Protein AF-A0A9W6U3M2-F1 (afdb_monomer)

Nearest PDB structures (foldseek):
  1hlv-assembly1_A  TM=3.948E-01  e=3.639E-02  Homo sapiens
  7svw-assembly1_B  TM=3.513E-01  e=1.841E+00  [Scytonema hofmanni] UTEX 2349
  8ea4-assembly1_W  TM=3.346E-01  e=2.725E+00  Scytonema hofmannii
  8ea4-assembly1_X  TM=3.576E-01  e=7.067E+00  Scytonema hofmannii

pLDDT: mean 72.0, std 22.92, range [27.77, 95.38]

Radius of gyration: 33.25 Å; Cα contacts (8 Å, |Δi|>4): 106; chains: 1; bounding box: 76×51×90 Å

Foldseek 3Di:
DPDPDQDFLLNLLVLQVCCVPPVVVPNVVSCVVVVVVVDDDDSVVNVVCNVCVVQSNPADRRGSDGVVRDDDPDDPVLLVVLVVVVVVCVVVVHADDLVNSLVSSQVSQVVPDDPPDDDPRDRSDSVVSVVSCVVSVHDRDDPPPPPPDDPVRVVVVVVVVVVVCVVCVVVDDPVPDDDDDPDDDDPPPPPPDPPPPPDDDDDDDDPDDDDDPPPPPDPDDDDDDDDDDDDDDDDDDDDDD

Organism: NCBI:txid2077276

InterPro domains:
  IPR006600 HTH CenpB-type DNA-binding domain [PF03221] (78-141)
  IPR009057 Homedomain-like superfamily [SSF46689] (72-137)

Solvent-accessible surface area (backbone atoms only — not comparable to full-atom values): 16069 Å² total; per-residue (Å²): 130,85,80,83,76,83,65,39,30,42,64,51,35,54,53,51,51,43,22,62,78,75,30,77,71,35,68,70,55,42,47,54,54,42,40,75,73,71,42,92,70,53,69,70,56,53,56,50,47,62,75,45,35,70,56,44,64,73,29,64,45,91,34,65,59,44,85,85,70,59,85,79,74,76,60,65,67,57,54,49,56,47,47,51,53,54,50,55,40,49,73,70,71,46,91,78,47,72,67,54,51,27,50,50,50,37,52,51,47,61,75,65,58,62,100,80,68,74,93,76,72,76,78,51,45,75,67,55,45,51,54,48,28,63,74,69,72,54,73,82,75,73,79,70,75,71,64,95,56,53,74,69,56,47,51,51,51,50,53,54,50,53,54,50,46,68,70,45,54,86,77,55,60,69,95,79,58,80,89,84,76,91,76,83,83,75,87,81,72,86,65,96,69,83,72,88,60,96,81,64,90,78,80,79,88,72,85,92,70,84,77,73,97,75,78,86,73,79,85,76,83,79,80,87,78,88,80,82,91,79,85,89,82,91,79,89,78,87,88,82,135

Structure (mmCIF, N/CA/C/O backbone):
data_AF-A0A9W6U3M2-F1
#
_entry.id   AF-A0A9W6U3M2-F1
#
loop_
_atom_site.group_PDB
_atom_site.id
_atom_site.type_symbol
_atom_site.label_atom_id
_atom_site.label_alt_id
_atom_site.label_comp_id
_atom_site.label_asym_id
_atom_site.label_entity_id
_atom_site.label_seq_id
_atom_site.pdbx_PDB_ins_code
_atom_site.Cartn_x
_atom_site.Cartn_y
_atom_site.Cartn_z
_atom_site.occupancy
_atom_site.B_iso_or_equiv
_atom_site.auth_seq_id
_atom_site.auth_comp_id
_atom_site.auth_asym_id
_atom_site.auth_atom_id
_atom_site.pdbx_PDB_model_num
ATOM 1 N N . MET A 1 1 ? 2.615 16.082 -24.704 1.00 41.22 1 MET A N 1
ATOM 2 C CA . MET A 1 1 ? 3.781 15.172 -24.624 1.00 41.22 1 MET A CA 1
ATOM 3 C C . MET A 1 1 ? 3.356 13.808 -25.148 1.00 41.22 1 MET A C 1
ATOM 5 O O . MET A 1 1 ? 2.425 13.254 -24.574 1.00 41.22 1 MET A O 1
ATOM 9 N N . PRO A 1 2 ? 3.942 13.282 -26.238 1.00 47.88 2 PRO A N 1
ATOM 10 C CA . PRO A 1 2 ? 3.579 11.957 -26.728 1.00 47.88 2 PRO A CA 1
ATOM 11 C C . PRO A 1 2 ? 3.882 10.901 -25.657 1.00 47.88 2 PRO A C 1
ATOM 13 O O . PRO A 1 2 ? 4.960 10.886 -25.059 1.00 47.88 2 PRO A O 1
ATOM 16 N N . SER A 1 3 ? 2.895 10.045 -25.399 1.00 46.66 3 SER A N 1
ATOM 17 C CA . SER A 1 3 ? 2.985 8.913 -24.478 1.00 46.66 3 SER A CA 1
ATOM 18 C C . SER A 1 3 ? 4.171 8.020 -24.860 1.00 46.66 3 SER A C 1
ATOM 20 O O . SER A 1 3 ? 4.227 7.485 -25.968 1.00 46.66 3 SER A O 1
ATOM 22 N N . ARG A 1 4 ? 5.146 7.864 -23.955 1.00 61.12 4 ARG A N 1
ATOM 23 C CA . ARG A 1 4 ? 6.224 6.880 -24.118 1.00 61.12 4 ARG A CA 1
ATOM 24 C C . ARG A 1 4 ? 5.634 5.496 -23.872 1.00 61.12 4 ARG A C 1
ATOM 26 O O . ARG A 1 4 ? 5.555 5.054 -22.728 1.00 61.12 4 ARG A O 1
ATOM 33 N N . VAL A 1 5 ? 5.218 4.822 -24.939 1.00 70.62 5 VAL A N 1
ATOM 34 C CA . VAL A 1 5 ? 4.739 3.440 -24.850 1.00 70.62 5 VAL A CA 1
ATOM 35 C C . VAL A 1 5 ? 5.924 2.536 -24.483 1.00 70.62 5 VAL A C 1
ATOM 37 O O . VAL A 1 5 ? 6.943 2.556 -25.180 1.00 70.62 5 VAL A O 1
ATOM 40 N N . PRO A 1 6 ? 5.849 1.769 -23.381 1.00 73.44 6 PRO A N 1
ATOM 41 C CA . PRO A 1 6 ? 6.918 0.858 -23.001 1.00 73.44 6 PRO A CA 1
ATOM 42 C C . PRO A 1 6 ? 7.036 -0.284 -24.018 1.00 73.44 6 PRO A C 1
ATOM 44 O O . PRO A 1 6 ? 6.048 -0.909 -24.387 1.00 73.44 6 PRO A O 1
ATOM 47 N N . ILE A 1 7 ? 8.264 -0.571 -24.451 1.00 84.00 7 ILE A N 1
ATOM 48 C CA . ILE A 1 7 ? 8.567 -1.665 -25.382 1.00 84.00 7 ILE A CA 1
ATOM 49 C C . ILE A 1 7 ? 8.671 -2.975 -24.586 1.00 84.00 7 ILE A C 1
ATOM 51 O O . ILE A 1 7 ? 9.366 -3.023 -23.563 1.00 84.00 7 ILE A O 1
ATOM 55 N N . SER A 1 8 ? 7.978 -4.024 -25.039 1.00 86.62 8 SER A N 1
ATOM 56 C CA . SER A 1 8 ? 8.003 -5.355 -24.416 1.00 86.62 8 SER A CA 1
ATOM 57 C C . SER A 1 8 ? 9.368 -6.026 -24.528 1.00 86.62 8 SER A C 1
ATOM 59 O O . SER A 1 8 ? 10.163 -5.687 -25.405 1.00 86.62 8 SER A O 1
ATOM 61 N N . ASN A 1 9 ? 9.664 -6.969 -23.629 1.00 87.56 9 ASN A N 1
ATOM 62 C CA . ASN A 1 9 ? 10.911 -7.729 -23.696 1.00 87.56 9 ASN A CA 1
ATOM 63 C C . ASN A 1 9 ? 10.996 -8.536 -24.991 1.00 87.56 9 ASN A C 1
ATOM 65 O O . ASN A 1 9 ? 12.051 -8.506 -25.606 1.00 87.56 9 ASN A O 1
ATOM 69 N N . TRP A 1 10 ? 9.888 -9.114 -25.466 1.00 89.75 10 TRP A N 1
ATOM 70 C CA . TRP A 1 10 ? 9.816 -9.778 -26.772 1.00 89.75 10 TRP A CA 1
ATOM 71 C C . TRP A 1 10 ? 10.368 -8.905 -27.912 1.00 89.75 10 TRP A C 1
ATOM 73 O O . TRP A 1 10 ? 11.276 -9.310 -28.629 1.00 89.75 10 TRP A O 1
ATOM 83 N N . ARG A 1 11 ? 9.916 -7.645 -28.012 1.00 89.19 11 ARG A N 1
ATOM 84 C CA . ARG A 1 11 ? 10.406 -6.710 -29.042 1.00 89.19 11 ARG A CA 1
ATOM 85 C C . ARG A 1 11 ? 11.890 -6.383 -28.886 1.00 89.19 11 ARG A C 1
ATOM 87 O O . ARG A 1 11 ? 12.578 -6.150 -29.871 1.00 89.19 11 ARG A O 1
ATOM 94 N N . LYS A 1 12 ? 12.390 -6.319 -27.650 1.00 90.88 12 LYS A N 1
ATOM 95 C CA . LYS A 1 12 ? 13.822 -6.092 -27.396 1.00 90.88 12 LYS A CA 1
ATOM 96 C C . LYS A 1 12 ? 14.640 -7.316 -27.800 1.00 90.88 12 LYS A C 1
ATOM 98 O O . LYS A 1 12 ? 15.693 -7.142 -28.394 1.00 90.88 12 LYS A O 1
ATOM 103 N N . GLN A 1 13 ? 14.154 -8.520 -27.496 1.00 91.38 13 GLN A N 1
ATOM 104 C CA . GLN A 1 13 ? 14.795 -9.783 -27.861 1.00 91.38 13 GLN A CA 1
ATOM 105 C C . GLN A 1 13 ? 14.901 -9.921 -29.380 1.00 91.38 13 GLN A C 1
ATOM 107 O O . GLN A 1 13 ? 15.987 -10.200 -29.866 1.00 91.38 13 GLN A O 1
ATOM 112 N N . GLU A 1 14 ? 13.839 -9.608 -30.127 1.00 92.38 14 GLU A N 1
ATOM 113 C CA . GLU A 1 14 ? 13.857 -9.624 -31.598 1.00 92.38 14 GLU A CA 1
ATOM 114 C C . GLU A 1 14 ? 14.949 -8.705 -32.177 1.00 92.38 14 GLU A C 1
ATOM 116 O O . GLU A 1 14 ? 15.706 -9.100 -33.062 1.00 92.38 14 GLU A O 1
ATOM 121 N N . VAL A 1 15 ? 15.088 -7.490 -31.636 1.00 91.44 15 VAL A N 1
ATOM 122 C CA . VAL A 1 15 ? 16.142 -6.554 -32.059 1.00 91.44 15 VAL A CA 1
ATOM 123 C C . VAL A 1 15 ? 17.535 -7.091 -31.723 1.00 91.44 15 VAL A C 1
ATOM 125 O O . VAL A 1 15 ? 18.450 -6.941 -32.529 1.00 91.44 15 VAL A O 1
ATOM 128 N N . LEU A 1 16 ? 17.710 -7.700 -30.547 1.00 92.00 16 LEU A N 1
ATOM 129 C CA . LEU A 1 16 ? 18.997 -8.248 -30.110 1.00 92.00 16 LEU A CA 1
ATOM 130 C C . LEU A 1 16 ? 19.419 -9.462 -30.947 1.00 92.00 16 LEU A C 1
ATOM 132 O O . LEU A 1 16 ? 20.562 -9.492 -31.390 1.00 92.00 16 LEU A O 1
ATOM 136 N N . LEU A 1 17 ? 18.500 -10.395 -31.211 1.00 91.94 17 LEU A N 1
ATOM 137 C CA . LEU A 1 17 ? 18.741 -11.562 -32.069 1.00 91.94 17 LEU A CA 1
ATOM 138 C C . LEU A 1 17 ? 19.104 -11.131 -33.491 1.00 91.94 17 LEU A C 1
ATOM 140 O O . LEU A 1 17 ? 20.085 -11.602 -34.054 1.00 91.94 17 LEU A O 1
ATOM 144 N N . TRP A 1 18 ? 18.395 -10.141 -34.042 1.00 93.25 18 TRP A N 1
ATOM 145 C CA . TRP A 1 18 ? 18.725 -9.617 -35.366 1.00 93.25 18 TRP A CA 1
ATOM 146 C C . TRP A 1 18 ? 20.124 -8.981 -35.417 1.00 93.25 18 TRP A C 1
ATOM 148 O O . TRP A 1 18 ? 20.829 -9.134 -36.413 1.00 93.25 18 TRP A O 1
ATOM 158 N N . ILE A 1 19 ? 20.549 -8.267 -34.364 1.00 90.81 19 ILE A N 1
ATOM 159 C CA . ILE A 1 19 ? 21.905 -7.688 -34.295 1.00 90.81 19 ILE A CA 1
ATOM 160 C C . ILE A 1 19 ? 22.975 -8.788 -34.308 1.00 90.81 19 ILE A C 1
ATOM 162 O O . ILE A 1 19 ? 24.021 -8.589 -34.932 1.00 90.81 19 ILE A O 1
ATOM 166 N N . ASP A 1 20 ? 22.707 -9.901 -33.626 1.00 89.19 20 ASP A N 1
ATOM 167 C CA . ASP A 1 20 ? 23.615 -11.039 -33.488 1.00 89.19 20 ASP A CA 1
ATOM 168 C C . ASP A 1 20 ? 23.732 -11.833 -34.798 1.00 89.19 20 ASP A C 1
ATOM 170 O O . ASP A 1 20 ? 24.825 -12.006 -35.327 1.00 89.19 20 ASP A O 1
ATOM 174 N N . GLU A 1 21 ? 22.595 -12.211 -35.383 1.00 89.44 21 GLU A N 1
ATOM 175 C CA . GLU A 1 21 ? 22.538 -13.091 -36.556 1.00 89.44 21 GLU A CA 1
ATOM 176 C C . GLU A 1 21 ? 22.788 -12.357 -37.886 1.00 89.44 21 GLU A C 1
ATOM 178 O O . GLU A 1 21 ? 23.436 -12.885 -38.785 1.00 89.44 21 GLU A O 1
ATOM 183 N N . HIS A 1 22 ? 22.264 -11.135 -38.035 1.00 87.19 22 HIS A N 1
ATOM 184 C CA . HIS A 1 22 ? 22.216 -10.423 -39.323 1.00 87.19 22 HIS A CA 1
ATOM 185 C C . HIS A 1 22 ? 22.960 -9.081 -39.291 1.00 87.19 22 HIS A C 1
ATOM 187 O O . HIS A 1 22 ? 23.409 -8.565 -40.318 1.00 87.19 22 HIS A O 1
ATOM 193 N N . GLY A 1 23 ? 23.076 -8.476 -38.109 1.00 77.88 23 GLY A N 1
ATOM 194 C CA . GLY A 1 23 ? 23.649 -7.147 -37.922 1.00 77.88 23 GLY A CA 1
ATOM 195 C C . GLY A 1 23 ? 25.173 -7.116 -37.827 1.00 77.88 23 GLY A C 1
ATOM 196 O O . GLY A 1 23 ? 25.738 -6.020 -37.878 1.00 77.88 23 GLY A O 1
ATOM 197 N N . GLY A 1 24 ? 25.836 -8.269 -37.673 1.00 84.50 24 GLY A N 1
ATOM 198 C CA . GLY A 1 24 ? 27.285 -8.358 -37.453 1.00 84.50 24 GLY A CA 1
ATOM 199 C C . GLY A 1 24 ? 27.738 -7.554 -36.232 1.00 84.50 24 GLY A C 1
ATOM 200 O O . GLY A 1 24 ? 28.768 -6.885 -36.282 1.00 84.50 24 GLY A O 1
ATOM 201 N N . HIS A 1 25 ? 26.911 -7.514 -35.181 1.00 82.56 25 HIS A N 1
ATOM 202 C CA . HIS A 1 25 ? 27.108 -6.696 -33.977 1.00 82.56 25 HIS A CA 1
ATOM 203 C C . HIS A 1 25 ? 27.147 -5.172 -34.213 1.00 82.56 25 HIS A C 1
ATOM 205 O O . HIS A 1 25 ? 27.568 -4.412 -33.339 1.00 82.56 25 HIS A O 1
ATOM 211 N N . VAL A 1 26 ? 26.664 -4.685 -35.362 1.00 87.62 26 VAL A N 1
ATOM 212 C CA . VAL A 1 26 ? 26.582 -3.249 -35.668 1.00 87.62 26 VAL A CA 1
ATOM 213 C C . VAL A 1 26 ? 25.183 -2.710 -35.355 1.00 87.62 26 VAL A C 1
ATOM 215 O O . VAL A 1 26 ? 24.230 -2.868 -36.120 1.00 87.62 26 VAL A O 1
ATOM 218 N N . LEU A 1 27 ? 25.061 -1.987 -34.240 1.00 87.00 27 LEU A N 1
ATOM 219 C CA . LEU A 1 27 ? 23.774 -1.524 -33.704 1.00 87.00 27 LEU A CA 1
ATOM 220 C C . LEU A 1 27 ? 23.048 -0.528 -34.627 1.00 87.00 27 LEU A C 1
ATOM 222 O O . LEU A 1 27 ? 21.819 -0.477 -34.651 1.00 87.00 27 LEU A O 1
ATOM 226 N N . THR A 1 28 ? 23.786 0.273 -35.401 1.00 85.62 28 THR A N 1
ATOM 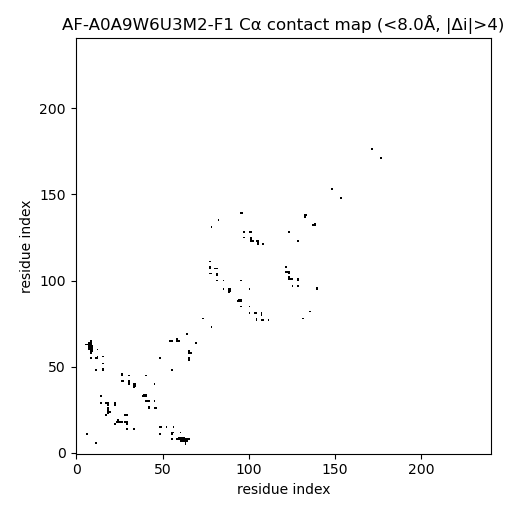227 C CA . THR A 1 28 ? 23.206 1.267 -36.323 1.00 85.62 28 THR A CA 1
ATOM 228 C C . THR A 1 28 ? 22.444 0.617 -37.477 1.00 85.62 28 THR A C 1
ATOM 230 O O . THR A 1 28 ? 21.439 1.170 -37.931 1.00 85.62 28 THR A O 1
ATOM 233 N N . ARG A 1 29 ? 22.852 -0.586 -37.905 1.00 88.12 29 ARG A N 1
ATOM 234 C CA . ARG A 1 29 ? 22.156 -1.358 -38.946 1.00 88.12 29 ARG A CA 1
ATOM 235 C C . ARG A 1 29 ? 20.780 -1.821 -38.471 1.00 88.12 29 ARG A C 1
ATOM 237 O O . ARG A 1 29 ? 19.816 -1.713 -39.225 1.00 88.12 29 ARG A O 1
ATOM 244 N N . ALA A 1 30 ? 20.671 -2.232 -37.207 1.00 87.44 30 ALA A N 1
ATOM 245 C CA . ALA A 1 30 ? 19.399 -2.642 -36.616 1.00 87.44 30 ALA A CA 1
ATOM 246 C C . ALA A 1 30 ? 18.413 -1.479 -36.537 1.00 87.44 30 ALA A C 1
ATOM 248 O O . ALA A 1 30 ? 17.254 -1.625 -36.916 1.00 87.44 30 ALA A O 1
ATOM 249 N N . ILE A 1 31 ? 18.877 -0.296 -36.128 1.00 87.75 31 ILE A N 1
ATOM 250 C CA . ILE A 1 31 ? 18.031 0.904 -36.098 1.00 87.75 31 ILE A CA 1
ATOM 251 C C . ILE A 1 31 ? 17.468 1.182 -37.496 1.00 87.75 31 ILE A C 1
ATOM 253 O O . ILE A 1 31 ? 16.260 1.339 -37.635 1.00 87.75 31 ILE A O 1
ATOM 257 N N . LYS A 1 32 ? 18.310 1.168 -38.540 1.00 89.06 32 LYS A N 1
ATOM 258 C CA . LYS A 1 32 ? 17.860 1.391 -39.924 1.00 89.06 32 LYS A CA 1
ATOM 259 C C . LYS A 1 32 ? 16.826 0.349 -40.369 1.00 89.06 32 LYS A C 1
ATOM 261 O O . LYS A 1 32 ? 15.791 0.722 -40.914 1.00 89.06 32 LYS A O 1
ATOM 266 N N . HIS A 1 33 ? 17.081 -0.931 -40.100 1.00 89.75 33 HIS A N 1
ATOM 267 C CA . HIS A 1 33 ? 16.192 -2.036 -40.465 1.00 89.75 33 HIS A CA 1
ATOM 268 C C . HIS A 1 33 ? 14.818 -1.942 -39.779 1.00 89.75 33 HIS A C 1
ATOM 270 O O . HIS A 1 33 ? 13.784 -1.975 -40.445 1.00 89.75 33 HIS A O 1
ATOM 276 N N . PHE A 1 34 ? 14.779 -1.772 -38.456 1.00 89.56 34 PHE A N 1
ATOM 277 C CA . PHE A 1 34 ? 13.515 -1.724 -37.717 1.00 89.56 34 PHE A CA 1
ATOM 278 C C . PHE A 1 34 ? 12.772 -0.390 -37.899 1.00 89.56 34 PHE A C 1
ATOM 280 O O . PHE A 1 34 ? 11.541 -0.388 -37.912 1.00 89.56 34 PHE A O 1
ATOM 287 N N . CYS A 1 35 ? 13.475 0.725 -38.138 1.00 87.56 35 CYS A N 1
ATOM 288 C CA . CYS A 1 35 ? 12.838 1.975 -38.564 1.00 87.56 35 CYS A CA 1
ATOM 289 C C . CYS A 1 35 ? 12.148 1.832 -39.927 1.00 87.56 35 CYS A C 1
ATOM 291 O O . CYS A 1 35 ? 11.034 2.326 -40.084 1.00 87.56 35 CYS A O 1
ATOM 293 N N . ALA A 1 36 ? 12.749 1.110 -40.883 1.00 89.44 36 ALA A N 1
ATOM 294 C CA . ALA A 1 36 ? 12.105 0.807 -42.165 1.00 89.44 36 ALA A CA 1
ATOM 295 C C . ALA A 1 36 ? 10.847 -0.072 -42.000 1.00 89.44 36 ALA A C 1
ATOM 297 O O . ALA A 1 36 ? 9.883 0.097 -42.738 1.00 89.44 36 ALA A O 1
ATOM 298 N N . LYS A 1 37 ? 10.806 -0.938 -40.976 1.00 88.12 37 LYS A N 1
ATOM 299 C CA . LYS A 1 37 ? 9.608 -1.698 -40.560 1.00 88.12 37 LYS A CA 1
ATOM 300 C C . LYS A 1 37 ? 8.590 -0.874 -39.744 1.00 88.12 37 LYS A C 1
ATOM 302 O O . LYS A 1 37 ? 7.634 -1.432 -39.210 1.00 88.12 37 LYS A O 1
ATOM 307 N N . GLY A 1 38 ? 8.791 0.439 -39.599 1.00 86.06 38 GLY A N 1
ATOM 308 C CA . GLY A 1 38 ? 7.874 1.346 -38.898 1.00 86.06 38 GLY A CA 1
ATOM 309 C C . GLY A 1 38 ? 8.071 1.442 -37.379 1.00 86.06 38 GLY A C 1
ATOM 310 O O . GLY A 1 38 ? 7.253 2.055 -36.689 1.00 86.06 38 GLY A O 1
ATOM 311 N N . TRP A 1 39 ? 9.138 0.864 -36.820 1.00 86.75 39 TRP A N 1
ATOM 312 C CA . TRP A 1 39 ? 9.417 0.949 -35.384 1.00 86.75 39 TRP A CA 1
ATOM 313 C C . TRP A 1 39 ? 10.211 2.211 -35.052 1.00 86.75 39 TRP A C 1
ATOM 315 O O . TRP A 1 39 ? 11.236 2.502 -35.656 1.00 86.75 39 TRP A O 1
ATOM 325 N N . LYS A 1 40 ? 9.793 2.942 -34.014 1.00 85.50 40 LYS A N 1
ATOM 326 C CA . LYS A 1 40 ? 10.546 4.096 -33.502 1.00 85.50 40 LYS A CA 1
ATOM 327 C C . LYS A 1 40 ? 11.578 3.636 -32.474 1.00 85.50 40 LYS A C 1
ATOM 329 O O . LYS A 1 40 ? 11.295 3.616 -31.275 1.00 85.50 40 LYS A O 1
ATOM 334 N N . LEU A 1 41 ? 12.760 3.241 -32.946 1.00 85.94 41 LEU A N 1
ATOM 335 C CA . LEU A 1 41 ? 13.885 2.878 -32.084 1.00 85.94 41 LEU A CA 1
ATOM 336 C C . LEU A 1 41 ? 14.815 4.070 -31.857 1.00 85.94 41 LEU A C 1
ATOM 338 O O . LEU A 1 41 ? 15.254 4.728 -32.793 1.00 85.94 41 LEU A O 1
ATOM 342 N N . ASP A 1 42 ? 15.147 4.312 -30.592 1.00 86.19 42 ASP A N 1
ATOM 343 C CA . ASP A 1 42 ? 16.180 5.267 -30.203 1.00 86.19 42 ASP A CA 1
ATOM 344 C C . ASP A 1 42 ? 17.529 4.552 -30.045 1.00 86.19 42 ASP A C 1
ATOM 346 O O . ASP A 1 42 ? 17.625 3.525 -29.364 1.00 86.19 42 ASP A O 1
ATOM 350 N N . GLY A 1 43 ? 18.588 5.114 -30.630 1.00 86.19 43 GLY A N 1
ATOM 351 C CA . GLY A 1 43 ? 19.923 4.519 -30.578 1.00 86.19 43 GLY A CA 1
ATOM 352 C C . GLY A 1 43 ? 20.497 4.433 -29.164 1.00 86.19 43 GLY A C 1
ATOM 353 O O . GLY A 1 43 ? 21.245 3.500 -28.863 1.00 86.19 43 GLY A O 1
ATOM 354 N N . GLY A 1 44 ? 20.118 5.351 -28.268 1.00 87.38 44 GLY A N 1
ATOM 355 C CA . GLY A 1 44 ? 20.488 5.284 -26.853 1.00 87.38 44 GLY A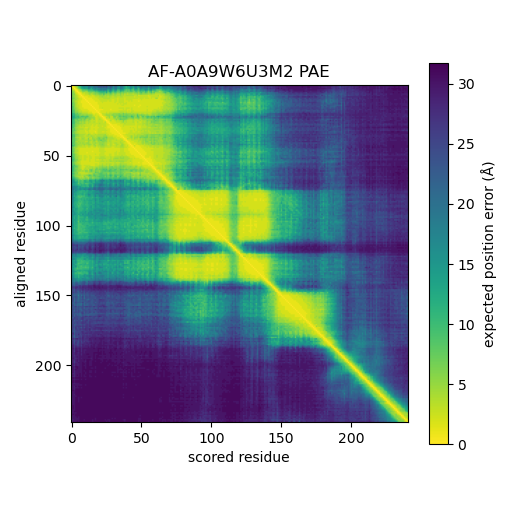 CA 1
ATOM 356 C C . GLY A 1 44 ? 19.907 4.053 -26.154 1.00 87.38 44 GLY A C 1
ATOM 357 O O . GLY A 1 44 ? 20.621 3.351 -25.430 1.00 87.38 44 GLY A O 1
ATOM 358 N N . ASN A 1 45 ? 18.634 3.751 -26.414 1.00 88.00 45 ASN A N 1
ATOM 359 C CA . ASN A 1 45 ? 17.970 2.558 -25.891 1.00 88.00 45 ASN A CA 1
ATOM 360 C C . ASN A 1 45 ? 18.558 1.261 -26.461 1.00 88.00 45 ASN A C 1
ATOM 362 O O . ASN A 1 45 ? 18.843 0.356 -25.680 1.00 88.00 45 ASN A O 1
ATOM 366 N N . VAL A 1 46 ? 18.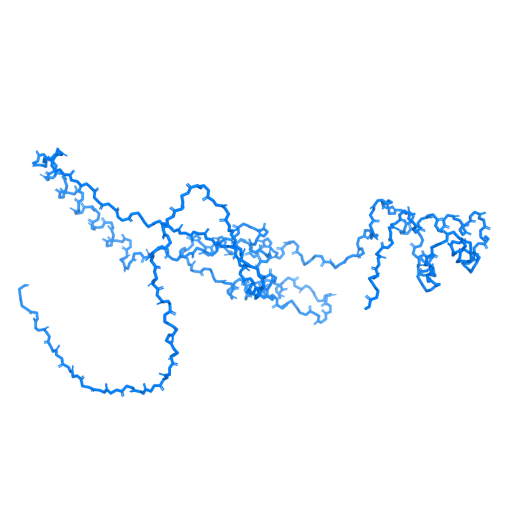813 1.186 -27.773 1.00 90.06 46 VAL A N 1
ATOM 367 C CA . VAL A 1 46 ? 19.408 -0.013 -28.401 1.00 90.06 46 VAL A CA 1
ATOM 368 C C . VAL A 1 46 ? 20.803 -0.296 -27.832 1.00 90.06 46 VAL A C 1
ATOM 370 O O . VAL A 1 46 ? 21.092 -1.431 -27.459 1.00 90.06 46 VAL A O 1
ATOM 373 N N . ARG A 1 47 ? 21.641 0.735 -27.640 1.00 91.12 47 ARG A N 1
ATOM 374 C CA . ARG A 1 47 ? 22.946 0.593 -26.961 1.00 91.12 47 ARG A CA 1
ATOM 375 C C . ARG A 1 47 ? 22.819 0.074 -25.531 1.00 91.12 47 ARG A C 1
ATOM 377 O O . ARG A 1 47 ? 23.646 -0.716 -25.082 1.00 91.12 47 ARG A O 1
ATOM 384 N N . ARG A 1 48 ? 21.811 0.534 -24.785 1.00 89.69 48 ARG A N 1
ATOM 385 C CA . ARG A 1 48 ? 21.549 0.039 -23.427 1.00 89.69 48 ARG A CA 1
ATOM 386 C C . ARG A 1 48 ? 21.126 -1.428 -23.450 1.00 89.69 48 ARG A C 1
ATOM 388 O O . ARG A 1 48 ? 21.681 -2.210 -22.693 1.00 89.69 48 ARG A O 1
ATOM 395 N N . TRP A 1 49 ? 20.204 -1.802 -24.335 1.00 91.12 49 TRP A N 1
ATOM 396 C CA . TRP A 1 49 ? 19.762 -3.191 -24.458 1.00 91.12 49 TRP A CA 1
ATOM 397 C C . TRP A 1 49 ? 20.892 -4.124 -24.872 1.00 91.12 49 TRP A C 1
ATOM 399 O O . TRP A 1 49 ? 20.963 -5.223 -24.348 1.00 91.12 49 TRP A O 1
ATOM 409 N N . TRP A 1 50 ? 21.797 -3.678 -25.746 1.00 91.06 50 TRP A N 1
ATOM 410 C CA . TRP A 1 50 ? 22.962 -4.470 -26.140 1.00 91.06 50 TRP A CA 1
ATOM 411 C C . TRP A 1 50 ? 23.932 -4.724 -24.974 1.00 91.06 50 TRP A C 1
ATOM 413 O O . TRP A 1 50 ? 24.456 -5.829 -24.820 1.00 91.06 50 TRP A O 1
ATOM 423 N N . ARG A 1 51 ? 24.141 -3.725 -24.103 1.00 90.44 51 ARG A N 1
ATOM 424 C CA . ARG A 1 51 ? 24.926 -3.908 -22.869 1.00 90.44 51 ARG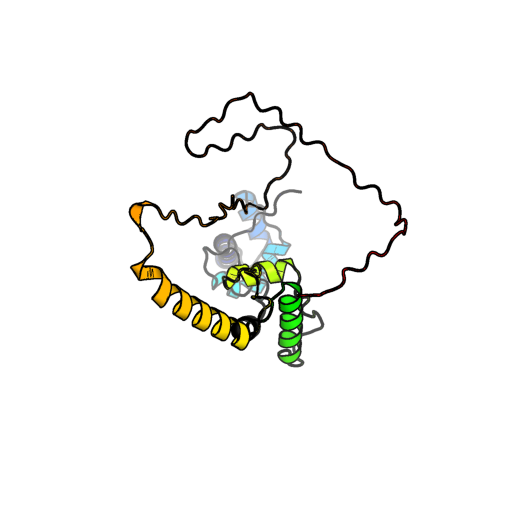 A CA 1
ATOM 425 C C . ARG A 1 51 ? 24.266 -4.900 -21.914 1.00 90.44 51 ARG A C 1
ATOM 427 O O . ARG A 1 51 ? 24.946 -5.769 -21.390 1.00 90.44 51 ARG A O 1
ATOM 434 N N . ASP A 1 52 ? 22.947 -4.813 -21.758 1.00 88.44 52 ASP A N 1
ATOM 435 C CA . ASP A 1 52 ? 22.15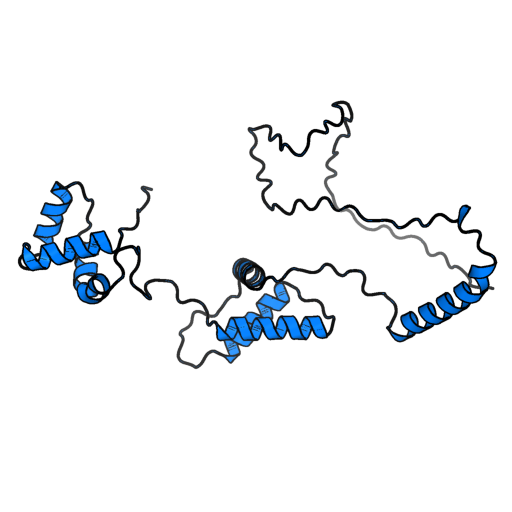8 -5.688 -20.882 1.00 88.44 52 ASP A CA 1
ATOM 436 C C . ASP A 1 52 ? 21.605 -6.937 -21.609 1.00 88.44 52 ASP A C 1
ATOM 438 O O . ASP A 1 52 ? 20.629 -7.536 -21.146 1.00 88.44 52 ASP A O 1
ATOM 442 N N . ARG A 1 53 ? 22.182 -7.325 -22.760 1.00 90.19 53 ARG A N 1
ATOM 443 C CA . ARG A 1 53 ? 21.570 -8.294 -23.694 1.00 90.19 53 ARG A CA 1
ATOM 444 C C . ARG A 1 53 ? 21.282 -9.646 -23.052 1.00 90.19 53 ARG A C 1
ATOM 446 O O . ARG A 1 53 ? 20.179 -10.154 -23.203 1.00 90.19 53 ARG A O 1
ATOM 453 N N . GLU A 1 54 ? 22.203 -10.167 -22.247 1.00 89.25 54 GLU A N 1
ATOM 454 C CA . GLU A 1 54 ? 22.043 -11.446 -21.541 1.00 89.25 54 GLU A CA 1
ATOM 455 C C . GLU A 1 54 ? 20.844 -11.422 -20.583 1.00 89.25 54 GLU A C 1
ATOM 457 O O . GLU A 1 54 ? 20.056 -12.365 -20.526 1.00 89.25 54 GLU A O 1
ATOM 462 N N . ARG A 1 55 ? 20.630 -10.299 -19.885 1.00 88.19 55 ARG A N 1
ATOM 463 C CA . ARG A 1 55 ? 19.499 -10.116 -18.958 1.00 88.19 55 ARG A CA 1
ATOM 464 C C . ARG A 1 55 ? 18.166 -9.960 -19.677 1.00 88.19 55 ARG A C 1
ATOM 466 O O . ARG A 1 55 ? 17.125 -10.257 -19.100 1.00 88.19 55 ARG A O 1
ATOM 473 N N . ILE A 1 56 ? 18.178 -9.423 -20.895 1.00 88.75 56 ILE A N 1
ATOM 474 C CA . ILE A 1 56 ? 16.971 -9.239 -21.706 1.00 88.75 56 ILE A CA 1
ATOM 475 C C . ILE A 1 56 ? 16.610 -10.541 -22.424 1.00 88.75 56 ILE A C 1
ATOM 477 O O . ILE A 1 56 ? 15.431 -10.882 -22.463 1.00 88.75 56 ILE A O 1
ATOM 481 N N . LEU A 1 57 ? 17.593 -11.279 -22.943 1.00 87.94 57 LEU A N 1
ATOM 482 C CA . LEU A 1 57 ? 17.397 -12.575 -23.602 1.00 87.94 57 LEU A CA 1
ATOM 483 C C . LEU A 1 57 ? 16.917 -13.650 -22.619 1.00 87.94 57 LEU A C 1
ATOM 485 O O . LEU A 1 57 ? 16.016 -14.409 -22.949 1.00 87.94 57 LEU A O 1
ATOM 489 N N . SER A 1 58 ? 17.429 -13.649 -21.386 1.00 87.50 58 SER A N 1
ATOM 490 C CA . SER A 1 58 ? 16.962 -14.543 -20.312 1.00 87.50 58 SER A CA 1
ATOM 491 C C . SER A 1 58 ? 15.632 -14.124 -19.668 1.00 87.50 58 SER A C 1
ATOM 493 O O . SER A 1 58 ? 15.072 -14.869 -18.864 1.00 87.50 58 SER A O 1
ATOM 495 N N . ALA A 1 59 ? 15.111 -12.931 -19.973 1.00 86.31 59 ALA A N 1
ATOM 496 C CA . ALA A 1 59 ? 13.854 -12.463 -19.402 1.00 86.31 59 ALA A CA 1
ATOM 497 C C . ALA A 1 59 ? 12.637 -13.073 -20.109 1.00 86.31 59 ALA A C 1
ATOM 499 O O . ALA A 1 59 ? 12.644 -13.340 -21.306 1.00 86.31 59 ALA A O 1
ATOM 500 N N . GLU A 1 60 ? 11.533 -13.194 -19.374 1.00 85.38 60 GLU A N 1
ATOM 501 C CA . GLU A 1 60 ? 10.257 -13.638 -19.932 1.00 85.38 60 GLU A CA 1
ATOM 502 C C . GLU A 1 60 ? 9.773 -12.668 -21.045 1.00 85.38 60 GLU A C 1
ATOM 504 O O . GLU A 1 60 ? 9.623 -11.462 -20.772 1.00 85.38 60 GLU A O 1
ATOM 509 N N . PRO A 1 61 ? 9.506 -13.150 -22.280 1.00 81.81 61 PRO A N 1
ATOM 510 C CA . PRO A 1 61 ? 9.197 -12.296 -23.436 1.00 81.81 61 PRO A CA 1
ATOM 511 C C . PRO A 1 61 ? 7.924 -11.454 -23.261 1.00 81.81 61 PRO A C 1
ATOM 513 O O . PRO A 1 61 ? 7.868 -10.298 -23.694 1.00 81.81 61 PRO A O 1
ATOM 516 N N . GLY A 1 62 ? 6.914 -12.009 -22.580 1.00 81.19 62 GLY A N 1
ATOM 517 C CA . GLY A 1 62 ? 5.623 -11.357 -22.332 1.00 81.19 62 GLY A CA 1
ATOM 518 C C . GLY A 1 62 ? 5.683 -10.190 -21.338 1.00 81.19 62 GLY A C 1
ATOM 519 O O . GLY A 1 62 ? 4.759 -9.379 -21.273 1.00 81.19 62 GLY A O 1
ATOM 520 N N . ARG A 1 63 ? 6.775 -10.047 -20.573 1.00 81.88 63 ARG A N 1
ATOM 521 C CA . ARG A 1 63 ? 6.930 -8.950 -19.608 1.00 81.88 63 ARG A CA 1
ATOM 522 C C . ARG A 1 63 ? 7.478 -7.685 -20.268 1.00 81.88 63 ARG A C 1
ATOM 524 O O . ARG A 1 63 ? 8.270 -7.713 -21.203 1.00 81.88 63 ARG A O 1
ATOM 531 N N . LEU A 1 64 ? 7.099 -6.525 -19.729 1.00 82.69 64 LEU A N 1
ATOM 532 C CA . LEU A 1 64 ? 7.614 -5.221 -20.182 1.00 82.69 64 LEU A CA 1
ATOM 533 C C . LEU A 1 64 ? 8.997 -4.876 -19.600 1.00 82.69 64 LEU A C 1
ATOM 535 O O . LEU A 1 64 ? 9.722 -4.036 -20.145 1.00 82.69 64 LEU A O 1
ATOM 539 N N . ARG A 1 65 ? 9.349 -5.475 -18.458 1.00 80.06 65 ARG A N 1
ATOM 540 C CA . ARG A 1 65 ? 10.572 -5.190 -17.695 1.00 80.06 65 ARG A CA 1
ATOM 541 C C . ARG A 1 65 ? 11.337 -6.477 -17.421 1.00 80.06 65 ARG A C 1
ATOM 543 O O . ARG A 1 65 ? 10.729 -7.528 -17.238 1.00 80.06 65 ARG A O 1
ATOM 550 N N . VAL A 1 66 ? 12.661 -6.372 -17.369 1.00 81.00 66 VAL A N 1
ATOM 551 C CA . VAL A 1 66 ? 13.529 -7.445 -16.869 1.00 81.00 66 VAL A CA 1
ATOM 552 C C . VAL A 1 66 ? 13.244 -7.700 -15.382 1.00 81.00 66 VAL A C 1
ATOM 554 O O . VAL A 1 66 ? 12.866 -6.757 -14.668 1.00 81.00 66 VAL A O 1
ATOM 557 N N . PRO A 1 67 ? 13.403 -8.939 -14.887 1.00 68.38 67 PRO A N 1
ATOM 558 C CA . PRO A 1 67 ? 13.264 -9.232 -13.464 1.00 68.38 67 PRO A CA 1
ATOM 559 C C . PRO A 1 67 ? 14.204 -8.338 -12.637 1.00 68.38 67 PRO A C 1
ATOM 561 O O . PRO A 1 67 ? 15.340 -8.060 -13.023 1.00 68.38 67 PRO A O 1
ATOM 564 N N . GLY A 1 68 ? 13.684 -7.792 -11.534 1.00 70.88 68 GLY A N 1
ATOM 565 C CA . GLY A 1 68 ? 14.396 -6.812 -10.702 1.00 70.88 68 GLY A CA 1
ATOM 566 C C . GLY A 1 68 ? 14.473 -5.386 -11.273 1.00 70.88 68 GLY A C 1
ATOM 567 O O . GLY A 1 68 ? 14.952 -4.489 -10.586 1.00 70.88 68 GLY A O 1
ATOM 568 N N . GLY A 1 69 ? 13.963 -5.129 -12.485 1.00 66.44 69 GLY A N 1
ATOM 569 C CA . GLY A 1 69 ? 13.972 -3.815 -13.151 1.00 66.44 69 GLY A CA 1
ATOM 570 C C . GLY A 1 69 ? 12.912 -2.816 -12.660 1.00 66.44 69 GLY A C 1
ATOM 571 O O . GLY A 1 69 ? 12.467 -1.961 -13.427 1.00 66.44 69 GLY A O 1
ATOM 572 N N . GLY A 1 70 ? 12.453 -2.945 -11.416 1.00 68.19 70 GLY A N 1
ATOM 573 C CA . GLY A 1 70 ? 11.425 -2.100 -10.809 1.00 68.19 70 GLY A CA 1
ATOM 574 C C . GLY A 1 70 ? 11.895 -1.470 -9.503 1.00 68.19 70 GLY A C 1
ATOM 575 O O . GLY A 1 70 ? 12.962 -1.790 -8.983 1.00 68.19 70 GLY A O 1
ATOM 576 N N . ARG A 1 71 ? 11.069 -0.580 -8.942 1.00 64.75 71 ARG A N 1
ATOM 577 C CA . ARG A 1 71 ? 11.288 -0.084 -7.580 1.00 64.75 71 ARG A CA 1
ATOM 578 C C . ARG A 1 71 ? 11.326 -1.289 -6.641 1.00 64.75 71 ARG A C 1
ATOM 580 O O . ARG A 1 71 ? 10.340 -2.025 -6.574 1.00 64.75 71 ARG A O 1
ATOM 587 N N . ARG A 1 72 ? 12.444 -1.477 -5.930 1.00 63.81 72 ARG A N 1
ATOM 588 C CA . ARG A 1 72 ? 12.563 -2.532 -4.919 1.00 63.81 72 ARG A CA 1
ATOM 589 C C . ARG A 1 72 ? 11.410 -2.365 -3.923 1.00 63.81 72 ARG A C 1
ATOM 591 O O . ARG A 1 72 ? 11.240 -1.261 -3.390 1.00 63.81 72 ARG A O 1
ATOM 598 N N . PRO A 1 73 ? 10.563 -3.388 -3.725 1.00 63.62 73 PRO A N 1
ATOM 599 C CA . PRO A 1 73 ? 9.534 -3.305 -2.709 1.00 63.62 73 PRO A CA 1
ATOM 600 C C . PRO A 1 73 ? 10.227 -3.106 -1.361 1.00 63.62 73 PRO A C 1
ATOM 602 O O . PRO A 1 73 ? 11.184 -3.803 -1.044 1.00 63.62 73 PRO A O 1
ATOM 605 N N . LEU A 1 74 ? 9.747 -2.132 -0.585 1.00 68.44 74 LEU A N 1
ATOM 606 C CA . LEU A 1 74 ? 10.141 -1.966 0.814 1.00 68.44 74 LEU A CA 1
ATOM 607 C C . LEU A 1 74 ? 10.024 -3.328 1.523 1.00 68.44 74 LEU A C 1
ATOM 609 O O . LEU A 1 74 ? 9.045 -4.036 1.237 1.00 68.44 74 LEU A O 1
ATOM 613 N N . SER A 1 75 ? 11.000 -3.684 2.363 1.00 75.56 75 SER A N 1
ATOM 614 C CA . SER A 1 75 ? 11.171 -5.035 2.923 1.00 75.56 75 SER A CA 1
ATOM 615 C C . SER A 1 75 ? 9.844 -5.628 3.411 1.00 75.56 75 SER A C 1
ATOM 617 O O . SER A 1 75 ? 9.044 -4.955 4.065 1.00 75.56 75 SER A O 1
ATOM 619 N N . ALA A 1 76 ? 9.571 -6.878 3.021 1.00 82.12 76 ALA A N 1
ATOM 620 C CA . ALA A 1 76 ? 8.370 -7.601 3.448 1.00 82.12 76 ALA A CA 1
ATOM 621 C C . ALA A 1 76 ? 8.355 -7.757 4.976 1.00 82.12 76 ALA A C 1
ATOM 623 O O . ALA A 1 76 ? 7.377 -7.367 5.606 1.00 82.12 76 ALA A O 1
ATOM 624 N N . ALA A 1 77 ? 9.502 -8.134 5.549 1.00 85.50 77 ALA A N 1
ATOM 625 C CA . ALA A 1 77 ? 9.717 -8.259 6.989 1.00 85.50 77 ALA A CA 1
ATOM 626 C C . ALA A 1 77 ? 9.330 -6.998 7.785 1.00 85.50 77 ALA A C 1
ATOM 628 O O . ALA A 1 77 ? 8.688 -7.089 8.825 1.00 85.50 77 ALA A O 1
ATOM 629 N N . MET A 1 78 ? 9.647 -5.796 7.285 1.00 88.62 78 MET A N 1
ATOM 630 C CA . MET A 1 78 ? 9.247 -4.546 7.947 1.00 88.62 78 MET A CA 1
ATOM 631 C C . MET A 1 78 ? 7.724 -4.376 7.966 1.00 88.62 78 MET A C 1
ATOM 633 O O . MET A 1 78 ? 7.159 -3.894 8.946 1.00 88.62 78 MET A O 1
ATOM 637 N N . LYS A 1 79 ? 7.041 -4.736 6.873 1.00 91.25 79 LYS A N 1
ATOM 638 C CA . LYS A 1 79 ? 5.580 -4.614 6.789 1.00 91.25 79 LYS A CA 1
ATOM 639 C C . LYS A 1 79 ? 4.869 -5.652 7.656 1.00 91.25 79 LYS A C 1
ATOM 641 O O . LYS A 1 79 ? 3.824 -5.328 8.205 1.00 91.25 79 LYS A O 1
ATOM 646 N N . GLU A 1 80 ? 5.423 -6.856 7.761 1.00 92.00 80 GLU A N 1
ATOM 647 C CA . GLU A 1 80 ? 4.917 -7.927 8.628 1.00 92.00 80 GLU A CA 1
ATOM 648 C C . GLU A 1 80 ? 5.053 -7.543 10.101 1.00 92.00 80 GLU A C 1
ATOM 650 O O . GLU A 1 80 ? 4.042 -7.467 10.791 1.00 92.00 80 GLU A O 1
ATOM 655 N N . ALA A 1 81 ? 6.242 -7.116 10.538 1.00 92.44 81 ALA A N 1
ATOM 656 C CA . ALA A 1 81 ? 6.443 -6.621 11.901 1.00 92.44 81 ALA A CA 1
ATOM 657 C C . ALA A 1 81 ? 5.498 -5.452 12.247 1.00 92.44 81 ALA A C 1
ATOM 659 O O . ALA A 1 81 ? 4.939 -5.377 13.339 1.00 92.44 81 ALA A O 1
ATOM 660 N N . LEU A 1 82 ? 5.258 -4.540 11.296 1.00 94.50 82 LEU A N 1
ATOM 661 C CA . LEU A 1 82 ? 4.293 -3.454 11.482 1.00 94.50 82 LEU A CA 1
ATOM 662 C C . LEU A 1 82 ? 2.851 -3.961 11.631 1.00 94.50 82 LEU A C 1
ATOM 664 O O . LEU A 1 82 ? 2.059 -3.361 12.358 1.00 94.50 82 LEU A O 1
ATOM 668 N N . TYR A 1 83 ? 2.483 -5.019 10.911 1.00 94.56 83 TYR A N 1
ATOM 669 C CA . TYR A 1 83 ? 1.161 -5.620 11.025 1.00 94.56 83 TYR A CA 1
ATOM 670 C C . TYR A 1 83 ? 0.959 -6.255 12.405 1.00 94.56 83 TYR A C 1
ATOM 672 O O . TYR A 1 83 ? -0.077 -6.014 13.028 1.00 94.56 83 TYR A O 1
ATOM 680 N N . ASP A 1 84 ? 1.964 -6.957 12.924 1.00 94.94 84 ASP A N 1
ATOM 681 C CA . ASP A 1 84 ? 1.913 -7.564 14.258 1.00 94.94 84 ASP A CA 1
ATOM 682 C C . ASP A 1 84 ? 1.726 -6.506 15.354 1.00 94.94 84 ASP A C 1
ATOM 684 O O . ASP A 1 84 ? 0.865 -6.651 16.224 1.00 94.94 84 ASP A O 1
ATOM 688 N N . GLU A 1 85 ? 2.420 -5.369 15.251 1.00 94.88 85 GLU A N 1
ATOM 689 C CA . GLU A 1 85 ? 2.226 -4.222 16.149 1.00 94.88 85 GLU A CA 1
ATOM 690 C C . GLU A 1 85 ? 0.797 -3.658 16.091 1.00 94.88 85 GLU A C 1
ATOM 692 O O . GLU A 1 85 ? 0.199 -3.301 17.115 1.00 94.88 85 GLU A O 1
ATOM 697 N N . VAL A 1 86 ? 0.200 -3.591 14.896 1.00 94.00 86 VAL A N 1
ATOM 698 C CA . VAL A 1 86 ? -1.204 -3.177 14.739 1.00 94.00 86 VAL A CA 1
ATOM 699 C C . VAL A 1 86 ? -2.137 -4.167 15.438 1.00 94.00 86 VAL A C 1
ATOM 701 O O . VAL A 1 86 ? -3.081 -3.736 16.111 1.00 94.00 86 VAL A O 1
ATOM 704 N N . VAL A 1 87 ? -1.896 -5.472 15.296 1.00 92.25 87 VAL A N 1
ATOM 705 C CA . VAL A 1 87 ? -2.693 -6.524 15.943 1.00 92.25 87 VAL A CA 1
ATOM 706 C C . VAL A 1 87 ? -2.545 -6.446 17.463 1.00 92.25 87 VAL A C 1
ATOM 708 O O . VAL A 1 87 ? -3.557 -6.354 18.160 1.00 92.25 87 VAL A O 1
ATOM 711 N N . ALA A 1 88 ? -1.321 -6.364 17.982 1.00 92.56 88 ALA A N 1
ATOM 712 C CA . ALA A 1 88 ? -1.044 -6.238 19.411 1.00 92.56 88 ALA A CA 1
ATOM 713 C C . ALA A 1 88 ? -1.730 -5.007 20.026 1.00 92.56 88 ALA A C 1
ATOM 715 O O . ALA A 1 88 ? -2.350 -5.086 21.092 1.00 92.56 88 ALA A O 1
ATOM 716 N N . LYS A 1 89 ? -1.697 -3.864 19.332 1.00 91.19 89 LYS A N 1
ATOM 717 C CA . LYS A 1 89 ? -2.371 -2.643 19.792 1.00 91.19 89 LYS A CA 1
ATOM 718 C C . LYS A 1 89 ? -3.895 -2.777 19.800 1.00 91.19 89 LYS A C 1
ATOM 720 O O . LYS A 1 89 ? -4.551 -2.255 20.705 1.00 91.19 89 LYS A O 1
ATOM 725 N N . ARG A 1 90 ? -4.464 -3.504 18.832 1.00 88.56 90 ARG A N 1
ATOM 726 C CA . ARG A 1 90 ? -5.903 -3.811 18.790 1.00 88.56 90 ARG A CA 1
ATOM 727 C C . ARG A 1 90 ? -6.327 -4.774 19.892 1.00 88.56 90 ARG A C 1
ATOM 729 O O . ARG A 1 90 ? -7.389 -4.559 20.469 1.00 88.56 90 ARG A O 1
ATOM 736 N N . LEU A 1 91 ? -5.507 -5.775 20.215 1.00 86.94 91 LEU A N 1
ATOM 737 C CA . LEU A 1 91 ? -5.758 -6.692 21.335 1.00 86.94 91 LEU A CA 1
ATOM 738 C C . LEU A 1 91 ? -5.814 -5.939 22.669 1.00 86.94 91 LEU A C 1
ATOM 740 O O . LEU A 1 91 ? -6.695 -6.187 23.484 1.00 86.94 91 LEU A O 1
ATOM 744 N N . LYS A 1 92 ? -4.965 -4.920 22.838 1.00 86.25 92 LYS A N 1
ATOM 745 C CA . LYS A 1 92 ? -4.990 -4.003 23.993 1.00 86.25 92 LYS A CA 1
ATOM 746 C C . LYS A 1 92 ? -6.160 -3.002 23.978 1.00 86.25 92 LYS A C 1
ATOM 748 O O . LYS A 1 92 ? -6.162 -2.063 24.769 1.00 86.25 92 LYS A O 1
ATOM 753 N N . LYS A 1 93 ? -7.125 -3.141 23.057 1.00 82.69 93 LYS A N 1
ATOM 754 C CA . LYS A 1 93 ? -8.262 -2.220 22.845 1.00 82.69 93 LYS A CA 1
ATOM 755 C C . LYS A 1 93 ? -7.839 -0.749 22.636 1.00 82.69 93 LYS A C 1
ATOM 757 O O . LYS A 1 93 ? -8.618 0.174 22.874 1.00 82.69 93 LYS A O 1
ATOM 762 N N . GLN A 1 94 ? -6.614 -0.501 22.163 1.00 83.44 94 GLN A N 1
ATOM 763 C CA . GLN A 1 94 ? -6.094 0.852 21.948 1.00 83.44 94 GLN A CA 1
ATOM 764 C C . GLN A 1 94 ? -6.404 1.369 20.537 1.00 83.44 94 GLN A C 1
ATOM 766 O O . GLN A 1 94 ? -6.491 0.617 19.564 1.00 83.44 94 GLN A O 1
ATOM 771 N N . LYS A 1 95 ? -6.525 2.695 20.405 1.00 84.44 95 LYS A N 1
ATOM 772 C CA . LYS A 1 95 ? -6.775 3.351 19.115 1.00 84.44 95 LYS A CA 1
ATOM 773 C C . LYS A 1 95 ? -5.565 3.191 18.190 1.00 84.44 95 LYS A C 1
ATOM 775 O O . LYS A 1 95 ? -4.447 3.562 18.544 1.00 84.44 95 LYS A O 1
ATOM 780 N N . VAL A 1 96 ? -5.819 2.712 16.974 1.00 89.69 96 VAL A N 1
ATOM 781 C CA . VAL A 1 96 ? -4.847 2.676 15.875 1.00 89.69 96 VAL A CA 1
ATOM 782 C C . VAL A 1 96 ? -5.208 3.785 14.889 1.00 89.69 96 VAL A C 1
ATOM 784 O O . VAL A 1 96 ? -6.232 3.699 14.212 1.00 89.69 96 VAL A O 1
ATOM 787 N N . THR A 1 97 ? -4.395 4.841 14.823 1.00 90.69 97 THR A N 1
ATOM 788 C CA . THR A 1 97 ? -4.567 5.930 13.846 1.00 90.69 97 THR A CA 1
ATOM 789 C C . THR A 1 97 ? -3.604 5.787 12.673 1.00 90.69 97 THR A C 1
ATOM 791 O O . THR A 1 97 ? -2.608 5.068 12.754 1.00 90.69 97 THR A O 1
ATOM 794 N N . ARG A 1 98 ? -3.885 6.480 11.564 1.00 92.62 98 ARG A N 1
ATOM 795 C CA . ARG A 1 98 ? -3.012 6.469 10.377 1.00 92.62 98 ARG A CA 1
ATOM 796 C C . ARG A 1 98 ? -1.659 7.105 10.684 1.00 92.62 98 ARG A C 1
ATOM 798 O O . ARG A 1 98 ? -0.638 6.629 10.194 1.00 92.62 98 ARG A O 1
ATOM 805 N N . GLU A 1 99 ? -1.658 8.134 11.525 1.00 91.81 99 GLU A N 1
ATOM 806 C CA . GLU A 1 99 ? -0.458 8.813 12.012 1.00 91.81 99 GLU A CA 1
ATOM 807 C C . GLU A 1 99 ? 0.387 7.862 12.861 1.00 91.81 99 GLU A C 1
ATOM 809 O O . GLU A 1 99 ? 1.597 7.777 12.660 1.00 91.81 99 GLU A O 1
ATOM 814 N N . TRP A 1 100 ? -0.249 7.086 13.747 1.00 94.50 100 TRP A N 1
ATOM 815 C CA . TRP A 1 100 ? 0.444 6.086 14.557 1.00 94.50 100 TRP A CA 1
ATOM 816 C C . TRP A 1 100 ? 1.053 4.976 13.693 1.00 94.50 100 TRP A C 1
ATOM 818 O O . TRP A 1 100 ? 2.215 4.632 13.888 1.00 94.50 100 TRP A O 1
ATOM 828 N N . ILE A 1 101 ? 0.322 4.473 12.688 1.00 94.50 101 ILE A N 1
ATOM 829 C CA . ILE A 1 101 ? 0.857 3.483 11.735 1.00 94.50 101 ILE A CA 1
ATOM 830 C C . ILE A 1 101 ? 2.079 4.055 11.006 1.00 94.50 101 ILE A C 1
ATOM 832 O O . ILE A 1 101 ? 3.104 3.387 10.911 1.00 94.50 101 ILE A O 1
ATOM 836 N N . GLY A 1 102 ? 1.993 5.293 10.509 1.00 93.88 102 GLY A N 1
ATOM 837 C CA . GLY A 1 102 ? 3.116 5.951 9.838 1.00 93.88 102 GLY A CA 1
ATOM 838 C C . GLY A 1 102 ? 4.326 6.141 10.756 1.00 93.88 102 GLY A C 1
ATOM 839 O O . GLY A 1 102 ? 5.456 5.888 10.345 1.00 93.88 102 GLY A O 1
ATOM 840 N N . HIS A 1 103 ? 4.098 6.532 12.012 1.00 92.38 103 HIS A N 1
ATOM 841 C CA . HIS A 1 103 ? 5.147 6.647 13.021 1.00 92.38 103 HIS A CA 1
ATOM 842 C C . HIS A 1 103 ? 5.828 5.301 13.291 1.00 92.38 103 HIS A C 1
ATOM 844 O O . HIS A 1 103 ? 7.043 5.200 13.139 1.00 92.38 103 HIS A O 1
ATOM 850 N N . MET A 1 104 ? 5.058 4.260 13.618 1.00 93.69 104 MET A N 1
ATOM 851 C CA . MET A 1 104 ? 5.602 2.927 13.897 1.00 93.69 104 MET A CA 1
ATOM 852 C C . MET A 1 104 ? 6.349 2.339 12.707 1.00 93.69 104 MET A C 1
ATOM 854 O O . MET A 1 104 ? 7.408 1.748 12.883 1.00 93.69 104 MET A O 1
ATOM 858 N N . ALA A 1 105 ? 5.856 2.559 11.488 1.00 92.81 105 ALA A N 1
ATOM 859 C CA . ALA A 1 105 ? 6.533 2.102 10.284 1.00 92.81 105 ALA A CA 1
ATOM 860 C C . ALA A 1 105 ? 7.941 2.714 10.148 1.00 92.81 105 ALA A C 1
ATOM 862 O O . ALA A 1 105 ? 8.864 2.034 9.708 1.00 92.81 105 ALA A O 1
ATOM 863 N N . ARG A 1 106 ? 8.123 3.981 10.547 1.00 90.81 106 ARG A N 1
ATOM 864 C CA . ARG A 1 106 ? 9.443 4.635 10.565 1.00 90.81 106 ARG A CA 1
ATOM 865 C C . ARG A 1 106 ? 10.344 4.093 11.666 1.00 90.81 106 ARG A C 1
ATOM 867 O O . ARG A 1 106 ? 11.520 3.882 11.401 1.00 90.81 106 ARG A O 1
ATOM 874 N N . VAL A 1 107 ? 9.796 3.840 12.855 1.00 90.38 107 VAL A N 1
ATOM 875 C CA . VAL A 1 107 ? 10.545 3.244 13.974 1.00 90.38 107 VAL A CA 1
ATOM 876 C C . VAL A 1 107 ? 11.077 1.865 13.584 1.00 90.38 107 VAL A C 1
ATOM 878 O O . VAL A 1 107 ? 12.278 1.632 13.650 1.00 90.38 107 VAL A O 1
ATOM 881 N N . ILE A 1 108 ? 10.208 0.985 13.079 1.00 90.00 108 ILE A N 1
ATOM 882 C CA . ILE A 1 108 ? 10.595 -0.367 12.648 1.00 90.00 108 ILE A CA 1
ATOM 883 C C . ILE A 1 108 ? 11.625 -0.299 11.517 1.00 90.00 108 ILE A C 1
ATOM 885 O O . ILE A 1 108 ? 12.605 -1.038 11.528 1.00 90.00 108 ILE A O 1
ATOM 889 N N . PHE A 1 109 ? 11.442 0.611 10.556 1.00 88.00 109 PHE A N 1
ATOM 890 C CA . PHE A 1 109 ? 12.408 0.801 9.476 1.00 88.00 109 PHE A CA 1
ATOM 891 C C . PHE A 1 109 ? 13.776 1.275 9.984 1.00 88.00 109 PHE A C 1
ATOM 893 O O . PHE A 1 109 ? 14.799 0.804 9.495 1.00 88.00 109 PHE A O 1
ATOM 900 N N . ALA A 1 110 ? 13.810 2.181 10.965 1.00 84.75 110 ALA A N 1
ATOM 901 C CA . ALA A 1 110 ? 15.052 2.644 11.574 1.00 84.75 110 ALA A CA 1
ATOM 902 C C . ALA A 1 110 ? 15.783 1.508 12.306 1.00 84.75 110 ALA A C 1
ATOM 904 O O . ALA A 1 110 ? 16.988 1.375 12.141 1.00 84.75 110 ALA A O 1
ATOM 905 N N . CYS A 1 111 ? 15.060 0.649 13.029 1.00 82.81 111 CYS A N 1
ATOM 906 C CA . CYS A 1 111 ? 15.645 -0.505 13.719 1.00 82.81 111 CYS A CA 1
ATOM 907 C C . CYS A 1 111 ? 16.147 -1.606 12.768 1.00 82.81 111 CYS A C 1
ATOM 909 O O . CYS A 1 111 ? 17.038 -2.363 13.135 1.00 82.81 111 CYS A O 1
ATOM 911 N N . GLN A 1 112 ? 15.564 -1.731 11.569 1.00 78.31 112 GLN A N 1
ATOM 912 C CA . GLN A 1 112 ? 15.921 -2.773 10.595 1.00 78.31 112 GLN A CA 1
ATOM 913 C C . GLN A 1 112 ? 16.972 -2.340 9.564 1.00 78.31 112 GLN A C 1
ATOM 915 O O . GLN A 1 112 ? 17.445 -3.179 8.795 1.00 78.31 112 GLN A O 1
ATOM 920 N N . GLN A 1 113 ? 17.323 -1.055 9.492 1.00 69.56 113 GLN A N 1
ATOM 921 C CA . GLN A 1 113 ? 18.434 -0.623 8.648 1.00 69.56 113 GLN A CA 1
ATOM 922 C C . GLN A 1 113 ? 19.746 -1.119 9.261 1.00 69.56 113 GLN A C 1
ATOM 924 O 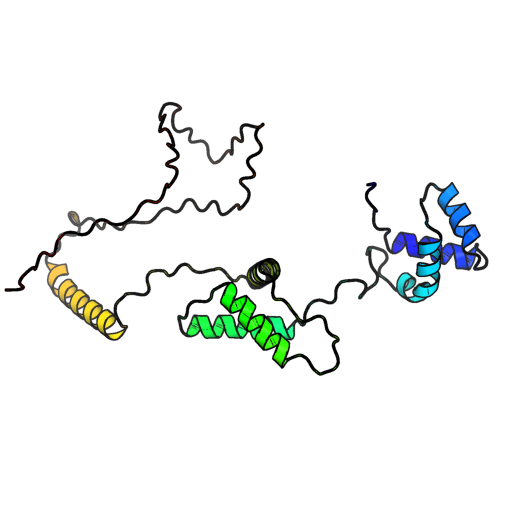O . GLN A 1 113 ? 20.221 -0.570 10.246 1.00 69.56 113 GLN A O 1
ATOM 929 N N . SER A 1 114 ? 20.345 -2.141 8.649 1.00 55.84 114 SER A N 1
ATOM 930 C CA . SER A 1 114 ? 21.792 -2.334 8.722 1.00 55.84 114 SER A CA 1
ATOM 931 C C . SER A 1 114 ? 22.470 -1.202 7.938 1.00 55.84 114 SER A C 1
ATOM 933 O O . SER A 1 114 ? 21.896 -0.721 6.956 1.00 55.84 114 SER A O 1
ATOM 935 N N . ASP A 1 115 ? 23.684 -0.803 8.329 1.00 54.28 115 ASP A N 1
ATOM 936 C CA . ASP A 1 115 ? 24.485 0.336 7.813 1.00 54.28 115 ASP A CA 1
ATOM 937 C C . ASP A 1 115 ? 24.758 0.363 6.284 1.00 54.28 115 ASP A C 1
ATOM 939 O O . ASP A 1 115 ? 25.569 1.134 5.780 1.00 54.28 115 ASP A O 1
ATOM 943 N N . THR A 1 116 ? 24.104 -0.493 5.500 1.00 51.50 116 THR A N 1
ATOM 944 C CA . THR A 1 116 ? 24.379 -0.770 4.086 1.00 51.50 116 THR A CA 1
ATOM 945 C C . THR A 1 116 ? 23.455 -0.027 3.107 1.00 51.50 116 THR A C 1
ATOM 947 O O . THR A 1 116 ? 23.722 -0.018 1.905 1.00 51.50 116 THR A O 1
ATOM 950 N N . MET A 1 117 ? 22.355 0.594 3.554 1.00 52.88 117 MET A N 1
ATOM 951 C CA . MET A 1 117 ? 21.445 1.342 2.667 1.00 52.88 117 MET A CA 1
ATOM 952 C C . MET A 1 117 ? 21.628 2.856 2.829 1.00 52.88 117 MET A C 1
ATOM 954 O O . MET A 1 117 ? 21.410 3.406 3.898 1.00 52.88 117 MET A O 1
ATOM 958 N N . GLY A 1 118 ? 22.031 3.520 1.738 1.00 49.66 118 GLY A N 1
ATOM 959 C CA . GLY A 1 118 ? 22.258 4.967 1.668 1.00 49.66 118 GLY A CA 1
ATOM 960 C C . GLY A 1 118 ? 21.031 5.854 1.979 1.00 49.66 118 GLY A C 1
ATOM 961 O O . GLY A 1 118 ? 19.940 5.365 2.266 1.00 49.66 118 GLY A O 1
ATOM 962 N N . PRO A 1 119 ? 21.173 7.187 1.848 1.00 47.16 119 PRO A N 1
ATOM 963 C CA . PRO A 1 119 ? 20.486 8.218 2.644 1.00 47.16 119 PRO A CA 1
ATOM 964 C C . PRO A 1 119 ? 18.989 8.434 2.352 1.00 47.16 119 PRO A C 1
ATOM 966 O O . PRO A 1 119 ? 18.404 9.413 2.817 1.00 47.16 119 PRO A O 1
ATOM 969 N N . SER A 1 120 ? 18.323 7.563 1.588 1.00 60.44 120 SER A N 1
ATOM 970 C CA . SER A 1 120 ? 16.884 7.714 1.348 1.00 60.44 120 SER A CA 1
ATOM 971 C C . SER A 1 120 ? 16.086 7.101 2.501 1.00 60.44 120 SER A C 1
ATOM 973 O O . SER A 1 120 ? 15.602 5.970 2.411 1.00 60.44 120 SER A O 1
ATOM 975 N N . GLY A 1 121 ? 15.947 7.856 3.590 1.00 72.50 121 GLY A N 1
ATOM 976 C CA . GLY A 1 121 ? 15.107 7.477 4.722 1.00 72.50 121 GLY A CA 1
ATOM 977 C C . GLY A 1 121 ? 13.665 7.174 4.297 1.00 72.50 121 GLY A C 1
ATOM 978 O O . GLY A 1 121 ? 13.092 7.805 3.402 1.00 72.50 121 GLY A O 1
ATOM 979 N N . PHE A 1 122 ? 13.051 6.183 4.935 1.00 84.62 122 PHE A N 1
ATOM 980 C CA . PHE A 1 122 ? 11.653 5.845 4.700 1.00 84.62 122 PHE A CA 1
ATOM 981 C C . PHE A 1 122 ? 10.719 6.904 5.313 1.00 84.62 122 PHE A C 1
ATOM 983 O O . PHE A 1 122 ? 10.700 7.124 6.519 1.00 84.62 122 PHE A O 1
ATOM 990 N N . VAL A 1 123 ? 9.904 7.552 4.473 1.00 84.31 123 VAL A N 1
ATOM 991 C CA . VAL A 1 123 ? 9.060 8.698 4.877 1.00 84.31 123 VAL A CA 1
ATOM 992 C C . VAL A 1 123 ? 7.677 8.284 5.412 1.00 84.31 123 VAL A C 1
ATOM 994 O O . VAL A 1 123 ? 7.006 9.092 6.047 1.00 84.31 123 VAL A O 1
ATOM 997 N N . ALA A 1 124 ? 7.235 7.039 5.188 1.00 89.94 124 ALA A N 1
ATOM 998 C CA . ALA A 1 124 ? 5.896 6.553 5.562 1.00 89.94 124 ALA A CA 1
ATOM 999 C C . ALA A 1 124 ? 4.751 7.510 5.159 1.00 89.94 124 ALA A C 1
ATOM 1001 O O . ALA A 1 124 ? 3.920 7.900 5.977 1.00 89.94 124 ALA A O 1
ATOM 1002 N N . SER A 1 125 ? 4.705 7.916 3.883 1.00 91.25 125 SER A N 1
ATOM 1003 C CA . SER A 1 125 ? 3.726 8.906 3.412 1.00 91.25 125 SER A CA 1
ATOM 1004 C C . SER A 1 125 ? 2.265 8.464 3.632 1.00 91.25 125 SER A C 1
ATOM 1006 O O . SER A 1 125 ? 1.975 7.263 3.639 1.00 91.25 125 SER A O 1
ATOM 1008 N N . PRO A 1 126 ? 1.296 9.398 3.715 1.00 91.31 126 PRO A N 1
ATOM 1009 C CA . PRO A 1 126 ? -0.119 9.055 3.903 1.00 91.31 126 PRO A CA 1
ATOM 1010 C C . PRO A 1 126 ? -0.666 8.093 2.838 1.00 91.31 126 PRO A C 1
ATOM 1012 O O . PRO A 1 126 ? -1.492 7.220 3.125 1.00 91.31 126 PRO A O 1
ATOM 1015 N N . HIS A 1 127 ? -0.181 8.220 1.601 1.00 92.19 127 HIS A N 1
ATOM 1016 C CA . HIS A 1 127 ? -0.525 7.316 0.509 1.00 92.19 127 HIS A CA 1
ATOM 1017 C C . HIS A 1 127 ? 0.054 5.916 0.736 1.00 92.19 127 HIS A C 1
ATOM 1019 O O . HIS A 1 127 ? -0.650 4.923 0.559 1.00 92.19 127 HIS A O 1
ATOM 1025 N N . TRP A 1 128 ? 1.307 5.826 1.195 1.00 92.56 128 TRP A N 1
ATOM 1026 C CA . TRP A 1 128 ? 1.917 4.551 1.561 1.00 92.56 128 TRP A CA 1
ATOM 1027 C C . TRP A 1 128 ? 1.127 3.851 2.674 1.00 92.56 128 TRP A C 1
ATOM 1029 O O . TRP A 1 128 ? 0.815 2.671 2.525 1.00 92.56 128 TRP A O 1
ATOM 1039 N N . VAL A 1 129 ? 0.719 4.585 3.719 1.00 93.56 129 VAL A N 1
ATOM 1040 C CA . VAL A 1 129 ? -0.116 4.051 4.812 1.00 93.56 129 VAL A CA 1
ATOM 1041 C C . VAL A 1 129 ? -1.463 3.553 4.280 1.00 93.56 129 VAL A C 1
ATOM 1043 O O . VAL A 1 129 ? -1.888 2.459 4.632 1.00 93.56 129 VAL A O 1
ATOM 1046 N N . THR A 1 130 ? -2.104 4.292 3.367 1.00 92.25 130 THR A N 1
ATOM 1047 C CA . THR A 1 130 ? -3.360 3.850 2.719 1.00 92.25 130 THR A CA 1
ATOM 1048 C C . THR A 1 130 ? -3.184 2.503 2.023 1.00 92.25 130 THR A C 1
ATOM 1050 O O . THR A 1 130 ? -3.983 1.587 2.204 1.00 92.25 130 THR A O 1
ATOM 1053 N N . TRP A 1 131 ? -2.119 2.366 1.233 1.00 91.56 131 TRP A N 1
ATOM 1054 C CA . TRP A 1 131 ? -1.827 1.134 0.505 1.00 91.56 131 TRP A CA 1
ATOM 1055 C C . TRP A 1 131 ? -1.389 -0.011 1.405 1.00 91.56 131 TRP A C 1
ATOM 1057 O O . TRP A 1 131 ? -1.631 -1.168 1.071 1.00 91.56 131 TRP A O 1
ATOM 1067 N N . PHE A 1 132 ? -0.699 0.283 2.503 1.00 92.06 132 PHE A N 1
ATOM 1068 C CA . PHE A 1 132 ? -0.403 -0.702 3.534 1.00 92.06 132 PHE A CA 1
ATOM 1069 C C . PHE A 1 132 ? -1.713 -1.224 4.129 1.00 92.06 132 PHE A C 1
ATOM 1071 O O . PHE A 1 132 ? -1.995 -2.412 4.024 1.00 92.06 132 PHE A O 1
ATOM 1078 N N . MET A 1 133 ? -2.576 -0.330 4.611 1.00 92.75 133 MET A N 1
ATOM 1079 C CA . MET A 1 133 ? -3.863 -0.706 5.190 1.00 92.75 133 MET A CA 1
ATOM 1080 C C . MET A 1 133 ? -4.727 -1.520 4.223 1.00 92.75 133 MET A C 1
ATOM 1082 O O . MET A 1 133 ? -5.240 -2.566 4.603 1.00 92.75 133 MET A O 1
ATOM 1086 N N . ARG A 1 134 ? -4.818 -1.101 2.955 1.00 90.25 134 ARG A N 1
ATOM 1087 C CA . ARG A 1 134 ? -5.568 -1.828 1.921 1.00 90.25 134 ARG A CA 1
ATOM 1088 C C . ARG A 1 134 ? -5.022 -3.236 1.676 1.00 90.25 134 ARG A C 1
ATOM 1090 O O . ARG A 1 134 ? -5.807 -4.161 1.515 1.00 90.25 134 ARG A O 1
ATOM 1097 N N . ARG A 1 135 ? -3.697 -3.403 1.628 1.00 89.31 135 ARG A N 1
ATOM 1098 C CA . ARG A 1 135 ? -3.061 -4.709 1.372 1.00 89.31 135 ARG A CA 1
ATOM 1099 C C . ARG A 1 135 ? -3.243 -5.695 2.520 1.00 89.31 135 ARG A C 1
ATOM 1101 O O . ARG A 1 135 ? -3.398 -6.876 2.256 1.00 89.31 135 ARG A O 1
ATOM 1108 N N . TYR A 1 136 ? -3.247 -5.202 3.754 1.00 89.31 136 TYR A N 1
ATOM 1109 C CA . TYR A 1 136 ? -3.401 -6.018 4.961 1.00 89.31 136 TYR A CA 1
ATOM 1110 C C . TYR A 1 136 ? -4.850 -6.062 5.482 1.00 89.31 136 TYR A C 1
ATOM 1112 O O . TYR A 1 136 ? -5.082 -6.469 6.615 1.00 89.31 136 TYR A O 1
ATOM 1120 N N . GLY A 1 137 ? -5.836 -5.598 4.700 1.00 87.88 137 GLY A N 1
ATOM 1121 C CA . GLY A 1 137 ? -7.250 -5.620 5.103 1.00 87.88 137 GLY A CA 1
ATOM 1122 C C . GLY A 1 137 ? -7.566 -4.795 6.360 1.00 87.88 137 GLY A C 1
ATOM 1123 O O . GLY A 1 137 ? -8.535 -5.064 7.067 1.00 87.88 137 GLY A O 1
ATOM 1124 N N . LEU A 1 138 ? -6.748 -3.788 6.677 1.00 88.44 138 LEU A N 1
ATOM 1125 C CA . LEU A 1 138 ? -6.920 -2.963 7.867 1.00 88.44 138 LEU A CA 1
ATOM 1126 C C . LEU A 1 138 ? -7.937 -1.850 7.603 1.00 88.44 138 LEU A C 1
ATOM 1128 O O . LEU A 1 138 ? -7.696 -0.944 6.808 1.00 88.44 138 LEU A O 1
ATOM 1132 N N . SER A 1 139 ? -9.039 -1.856 8.345 1.00 84.81 139 SER A N 1
ATOM 1133 C CA . SER A 1 139 ? -9.979 -0.735 8.402 1.00 84.81 139 SER A CA 1
ATOM 1134 C C . SER A 1 139 ? -9.703 0.166 9.605 1.00 84.81 139 SER A C 1
ATOM 1136 O O . SER A 1 139 ? -9.255 -0.295 10.661 1.00 84.81 139 SER A O 1
ATOM 1138 N N . LEU A 1 140 ? -9.984 1.465 9.466 1.00 79.75 140 LEU A N 1
ATOM 1139 C CA . LEU A 1 140 ? -10.137 2.328 10.633 1.00 79.75 140 LEU A CA 1
ATOM 1140 C C . LEU A 1 140 ? -11.476 1.988 11.276 1.00 79.75 140 LEU A C 1
ATOM 1142 O O . LEU A 1 140 ? -12.527 2.337 10.749 1.00 79.75 140 LEU A O 1
ATOM 1146 N N . ARG A 1 141 ? -11.441 1.300 12.415 1.00 71.00 141 ARG A N 1
ATOM 1147 C CA . ARG A 1 141 ? -12.648 1.114 13.215 1.00 71.00 141 ARG A CA 1
ATOM 1148 C C . ARG A 1 141 ? -12.969 2.457 13.866 1.00 71.00 141 ARG A C 1
ATOM 1150 O O . ARG A 1 141 ? -12.124 3.014 14.573 1.00 71.00 141 ARG A O 1
ATOM 1157 N N . ARG A 1 142 ? -14.171 2.993 13.618 1.00 60.09 142 ARG A N 1
ATOM 1158 C CA . ARG A 1 142 ? -14.730 4.017 14.510 1.00 60.09 142 ARG A CA 1
ATOM 1159 C C . ARG A 1 142 ? -14.757 3.401 15.907 1.00 60.09 142 ARG A C 1
ATOM 1161 O O . ARG A 1 142 ? -14.969 2.197 16.040 1.00 60.09 142 ARG A O 1
ATOM 1168 N N . ARG A 1 143 ? -14.502 4.204 16.942 1.00 52.72 143 ARG A N 1
ATOM 1169 C CA . ARG A 1 143 ? -14.851 3.781 18.300 1.00 52.72 143 ARG A CA 1
ATOM 1170 C C . ARG A 1 143 ? -16.357 3.523 18.263 1.00 52.72 143 ARG A C 1
ATOM 1172 O O . ARG A 1 143 ? -17.124 4.474 18.233 1.00 52.72 143 ARG A O 1
ATOM 1179 N N . THR A 1 144 ? -16.776 2.264 18.215 1.00 52.19 144 THR A N 1
ATOM 1180 C CA . THR A 1 144 ? -18.031 1.893 18.859 1.00 52.19 144 THR A CA 1
ATOM 1181 C C . THR A 1 144 ? -17.799 2.259 20.308 1.00 52.19 144 THR A C 1
ATOM 1183 O O . THR A 1 144 ? -16.783 1.820 20.854 1.00 52.19 144 THR A O 1
ATOM 1186 N N . ASN A 1 145 ? -18.599 3.197 20.819 1.00 52.75 145 ASN A N 1
ATOM 1187 C CA . ASN A 1 145 ? -18.412 3.857 22.106 1.00 52.75 145 ASN A CA 1
ATOM 1188 C C . ASN A 1 145 ? -17.766 2.884 23.087 1.00 52.75 145 ASN A C 1
ATOM 1190 O O . ASN A 1 145 ? -18.390 1.906 23.491 1.00 52.75 145 ASN A O 1
ATOM 1194 N N . LEU A 1 146 ? -16.474 3.102 23.374 1.00 52.50 146 LEU A N 1
ATOM 1195 C CA . LEU A 1 146 ? -15.862 2.465 24.526 1.00 52.50 146 LEU A CA 1
ATOM 1196 C C . LEU A 1 146 ? -16.795 2.893 25.647 1.00 52.50 146 LEU A C 1
ATOM 1198 O O . LEU A 1 146 ? -16.984 4.102 25.818 1.00 52.50 146 LEU A O 1
ATOM 1202 N N . THR A 1 147 ? -17.487 1.944 26.267 1.00 55.59 147 THR A N 1
ATOM 1203 C CA . THR A 1 147 ? -18.386 2.259 27.367 1.00 55.59 147 THR A CA 1
ATOM 1204 C C . THR A 1 147 ? -17.603 3.170 28.293 1.00 55.59 147 THR A C 1
ATOM 1206 O O . THR A 1 147 ? -16.462 2.875 28.643 1.00 55.59 147 THR A O 1
ATOM 1209 N N . THR A 1 148 ? -18.164 4.328 28.624 1.00 62.53 148 THR A N 1
ATOM 1210 C CA . THR A 1 148 ? -17.533 5.261 29.570 1.00 62.53 148 THR A CA 1
ATOM 1211 C C . THR A 1 148 ? -17.279 4.601 30.929 1.00 62.53 148 THR A C 1
ATOM 1213 O O . THR A 1 148 ? -16.530 5.114 31.749 1.00 62.53 148 THR A O 1
ATOM 1216 N N . LEU A 1 149 ? -17.902 3.444 31.141 1.00 78.62 149 LEU A N 1
ATOM 1217 C CA . LEU A 1 149 ? -17.840 2.591 32.304 1.00 78.62 149 LEU A CA 1
ATOM 1218 C C . LEU A 1 149 ? -16.671 1.607 32.207 1.00 78.62 149 LEU A C 1
ATOM 1220 O O . LEU A 1 149 ? -16.418 1.025 31.149 1.00 78.62 149 LEU A O 1
ATOM 1224 N N . THR A 1 150 ? -16.010 1.391 33.341 1.00 83.88 150 THR A N 1
ATOM 1225 C CA . THR A 1 150 ? -15.012 0.334 33.523 1.00 83.88 150 THR A CA 1
ATOM 1226 C C . THR A 1 150 ? -15.658 -1.050 33.424 1.00 83.88 150 THR A C 1
ATOM 1228 O O . THR A 1 150 ? -16.868 -1.195 33.629 1.00 83.88 150 THR A O 1
ATOM 1231 N N . ASP A 1 151 ? -14.850 -2.076 33.135 1.00 84.50 151 ASP A N 1
ATOM 1232 C CA . ASP A 1 151 ? -15.328 -3.461 33.009 1.00 84.50 151 ASP A CA 1
ATOM 1233 C C . ASP A 1 151 ? -16.072 -3.914 34.288 1.00 84.50 151 ASP A C 1
ATOM 1235 O O . ASP A 1 151 ? -17.134 -4.523 34.202 1.00 84.50 151 ASP A O 1
ATOM 1239 N N . GLU A 1 152 ? -15.598 -3.527 35.476 1.00 89.19 152 GLU A N 1
ATOM 1240 C CA . GLU A 1 152 ? -16.243 -3.830 36.766 1.00 89.19 152 GLU A CA 1
ATOM 1241 C C . GLU A 1 152 ? -17.635 -3.195 36.906 1.00 89.19 152 GLU A C 1
ATOM 1243 O O . GLU A 1 152 ? -18.596 -3.849 37.327 1.00 89.19 152 GLU A O 1
ATOM 1248 N N . VAL A 1 153 ? -17.773 -1.923 36.518 1.00 89.38 153 VAL A N 1
ATOM 1249 C CA . VAL A 1 153 ? -19.051 -1.200 36.585 1.00 89.38 153 VAL A CA 1
ATOM 1250 C C . VAL A 1 153 ? -20.036 -1.760 35.563 1.00 89.38 153 VAL A C 1
ATOM 1252 O O . VAL A 1 153 ? -21.220 -1.909 35.874 1.00 89.38 153 VAL A O 1
ATOM 1255 N N . LEU A 1 154 ? -19.566 -2.116 34.364 1.00 88.81 154 LEU A N 1
ATOM 1256 C CA . LEU A 1 154 ? -20.386 -2.793 33.360 1.00 88.81 154 LEU A CA 1
ATOM 1257 C C . LEU A 1 154 ? -20.924 -4.127 33.866 1.00 88.81 154 LEU A C 1
ATOM 1259 O O . LEU A 1 154 ? -22.126 -4.371 33.773 1.00 88.81 154 LEU A O 1
ATOM 1263 N N . VAL A 1 155 ? -20.046 -4.971 34.409 1.00 91.88 155 VAL A N 1
ATOM 1264 C CA . VAL A 1 155 ? -20.421 -6.292 34.923 1.00 91.88 155 VAL A CA 1
ATOM 1265 C C . VAL A 1 155 ? -21.419 -6.146 36.068 1.00 91.88 155 VAL A C 1
ATOM 1267 O O . VAL A 1 155 ? -22.445 -6.822 36.076 1.00 91.88 155 VAL A O 1
ATOM 1270 N N . THR A 1 156 ? -21.184 -5.207 36.985 1.00 94.38 156 THR A N 1
ATOM 1271 C CA . THR A 1 156 ? -22.096 -4.945 38.107 1.00 94.38 156 THR A CA 1
ATOM 1272 C C . THR A 1 156 ? -23.478 -4.512 37.620 1.00 94.38 156 THR A C 1
ATOM 1274 O O . THR A 1 156 ? -24.486 -5.075 38.045 1.00 94.38 156 THR A O 1
ATOM 1277 N N . ARG A 1 157 ? -23.549 -3.562 36.677 1.00 93.62 157 ARG A N 1
ATOM 1278 C CA . ARG A 1 157 ? -24.823 -3.112 36.091 1.00 93.62 157 ARG A CA 1
ATOM 1279 C C . ARG A 1 157 ? -25.538 -4.233 35.343 1.00 93.62 157 ARG 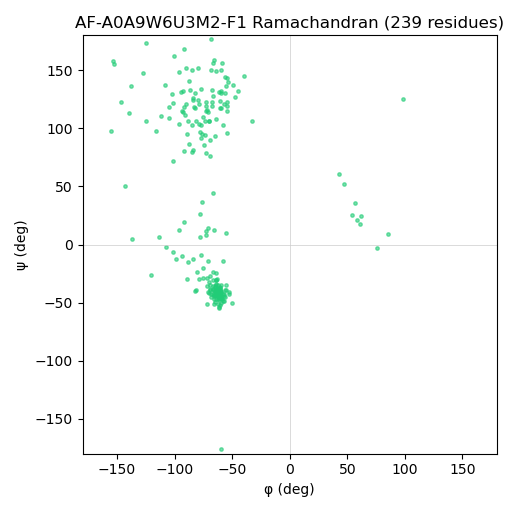A C 1
ATOM 1281 O O . ARG A 1 157 ? -26.747 -4.371 35.499 1.00 93.62 157 ARG A O 1
ATOM 1288 N N . ALA A 1 158 ? -24.805 -5.046 34.584 1.00 93.00 158 ALA A N 1
ATOM 1289 C CA . ALA A 1 158 ? -25.366 -6.193 33.880 1.00 93.00 158 ALA A CA 1
ATOM 1290 C C . ALA A 1 158 ? -25.964 -7.210 34.862 1.00 93.00 158 ALA A C 1
ATOM 1292 O O . ALA A 1 158 ? -27.098 -7.639 34.678 1.00 93.00 158 ALA A O 1
ATOM 1293 N N . ILE A 1 159 ? -25.257 -7.546 35.946 1.00 95.38 159 ILE A N 1
ATOM 1294 C CA . ILE A 1 159 ? -25.765 -8.464 36.975 1.00 95.38 159 ILE A CA 1
ATOM 1295 C C . ILE A 1 159 ? -27.016 -7.891 37.649 1.00 95.38 159 ILE A C 1
ATOM 1297 O O . ILE A 1 159 ? -28.005 -8.611 37.794 1.00 95.38 159 ILE A O 1
ATOM 1301 N N . SER A 1 160 ? -27.002 -6.615 38.044 1.00 94.69 160 SER A N 1
ATOM 1302 C CA . SER A 1 160 ? -28.159 -5.960 38.670 1.00 94.69 160 SER A CA 1
ATOM 1303 C C . SER A 1 160 ? -29.373 -5.926 37.743 1.00 94.69 160 SER A C 1
ATOM 1305 O O . SER A 1 160 ? -30.477 -6.259 38.170 1.00 94.69 160 SER A O 1
ATOM 1307 N N . TYR A 1 161 ? -29.169 -5.608 36.465 1.00 93.38 161 TYR A N 1
ATOM 1308 C CA . TYR A 1 161 ? -30.236 -5.608 35.468 1.00 93.38 161 TYR A CA 1
ATOM 1309 C C . TYR A 1 161 ? -30.790 -7.016 35.219 1.00 93.38 161 TYR A C 1
ATOM 1311 O O . TYR A 1 161 ? -32.002 -7.209 35.220 1.00 93.38 161 TYR A O 1
ATOM 1319 N N . MET A 1 162 ? -29.927 -8.030 35.103 1.00 94.44 162 MET A N 1
ATOM 1320 C CA . MET A 1 162 ? -30.363 -9.423 34.943 1.00 94.44 162 MET A CA 1
ATOM 1321 C C . MET A 1 162 ? -31.127 -9.938 36.170 1.00 94.44 162 MET A C 1
ATOM 1323 O O . MET A 1 162 ? -32.073 -10.710 36.020 1.00 94.44 162 MET A O 1
ATOM 1327 N N . LYS A 1 163 ? -30.753 -9.511 37.384 1.00 95.06 163 LYS A N 1
ATOM 1328 C CA . LYS A 1 163 ? -31.517 -9.809 38.607 1.00 95.06 163 LYS A CA 1
ATOM 1329 C C . LYS A 1 163 ? -32.906 -9.170 38.570 1.00 95.06 163 LYS A C 1
ATOM 1331 O O . LYS A 1 163 ? -33.878 -9.867 38.839 1.00 95.06 163 LYS A O 1
ATOM 1336 N N . TYR A 1 164 ? -32.994 -7.896 38.190 1.00 92.81 164 TYR A N 1
ATOM 1337 C CA . TYR A 1 164 ? -34.266 -7.190 38.025 1.00 92.81 164 TYR A CA 1
ATOM 1338 C C . TYR A 1 164 ? -35.166 -7.853 36.970 1.00 92.81 164 TYR A C 1
ATOM 1340 O O . TYR A 1 164 ? -36.338 -8.117 37.236 1.00 92.81 164 TYR A O 1
ATOM 1348 N N . LEU A 1 165 ? -34.614 -8.204 35.805 1.00 89.44 165 LEU A N 1
ATOM 1349 C CA . LEU A 1 165 ? -35.370 -8.884 34.753 1.00 89.44 165 LEU A CA 1
ATOM 1350 C C . LEU A 1 165 ? -35.933 -10.222 35.230 1.00 89.44 165 LEU A C 1
ATOM 1352 O O . LEU A 1 165 ? -37.087 -10.518 34.959 1.00 89.44 165 LEU A O 1
ATOM 1356 N N . ARG A 1 166 ? -35.171 -11.015 35.991 1.00 91.94 166 ARG A N 1
ATOM 1357 C CA . ARG A 1 166 ? -35.681 -12.287 36.535 1.00 91.94 166 ARG A CA 1
ATOM 1358 C C . ARG A 1 166 ? -36.905 -12.108 37.433 1.00 91.94 166 ARG A C 1
ATOM 1360 O O . ARG A 1 166 ? -37.764 -12.980 37.421 1.00 91.94 166 ARG A O 1
ATOM 1367 N N . SER A 1 167 ? -36.983 -11.014 38.193 1.00 92.12 167 SER A N 1
ATOM 1368 C CA . SER A 1 167 ? -38.172 -10.699 38.995 1.00 92.12 167 SER A CA 1
ATOM 1369 C C . SER A 1 167 ? -39.320 -10.099 38.181 1.00 92.12 167 SER A C 1
ATOM 1371 O O . SER A 1 167 ? -40.467 -10.305 38.548 1.00 92.12 167 SER A O 1
ATOM 1373 N N . ALA A 1 168 ? -39.026 -9.375 37.097 1.00 87.62 168 ALA A N 1
ATOM 1374 C CA . ALA A 1 168 ? -40.029 -8.667 36.297 1.00 87.62 168 ALA A CA 1
ATOM 1375 C C . ALA A 1 168 ? -40.636 -9.520 35.166 1.00 87.62 168 ALA A C 1
ATOM 1377 O O . ALA A 1 168 ? -41.795 -9.335 34.820 1.00 87.62 168 ALA A O 1
ATOM 1378 N N . ILE A 1 169 ? -39.881 -10.477 34.612 1.00 87.88 169 ILE A N 1
ATOM 1379 C CA . ILE A 1 169 ? -40.308 -11.349 33.501 1.00 87.88 169 ILE A CA 1
ATOM 1380 C C . ILE A 1 169 ? -41.647 -12.067 33.754 1.00 87.88 169 ILE A C 1
ATOM 1382 O O . ILE A 1 169 ? -42.443 -12.110 32.821 1.00 87.88 169 ILE A O 1
ATOM 1386 N N . PRO A 1 170 ? -41.936 -12.624 34.949 1.00 89.56 170 PRO A N 1
ATOM 1387 C CA . PRO A 1 170 ? -43.205 -13.317 35.186 1.00 89.56 170 PRO A CA 1
ATOM 1388 C C . PRO A 1 170 ? -44.441 -12.412 35.100 1.00 89.56 170 PRO A C 1
ATOM 1390 O O . PRO A 1 170 ? -45.530 -12.915 34.852 1.00 89.56 170 PRO A O 1
ATOM 1393 N N . ASP A 1 171 ? -44.268 -11.106 35.322 1.00 87.69 171 ASP A N 1
ATOM 1394 C CA . ASP A 1 171 ? -45.337 -10.097 35.333 1.00 87.69 171 ASP A CA 1
ATOM 1395 C C . ASP A 1 171 ? -45.390 -9.289 34.020 1.00 87.69 171 ASP A C 1
ATOM 1397 O O . ASP A 1 171 ? -46.291 -8.483 33.798 1.00 87.69 171 ASP A O 1
ATOM 1401 N N . MET A 1 172 ? -44.420 -9.492 33.119 1.00 86.12 172 MET A N 1
ATOM 1402 C CA . MET A 1 172 ? -44.393 -8.826 31.820 1.00 86.12 172 MET A CA 1
ATOM 1403 C C . MET A 1 172 ? -45.351 -9.496 30.834 1.00 86.12 172 MET A C 1
ATOM 1405 O O . MET A 1 172 ? -45.186 -10.657 30.463 1.00 86.12 172 MET A O 1
ATOM 1409 N N . ASP A 1 173 ? -46.306 -8.715 30.335 1.00 87.44 173 ASP A N 1
ATOM 1410 C CA . ASP A 1 173 ? -47.143 -9.088 29.200 1.00 87.44 173 ASP A CA 1
ATOM 1411 C C . ASP A 1 173 ? -46.355 -8.923 27.889 1.00 87.44 173 ASP A C 1
ATOM 1413 O O . ASP A 1 173 ? -46.140 -7.811 27.388 1.00 87.44 173 ASP A O 1
ATOM 1417 N N . PHE A 1 174 ? -45.898 -10.045 27.334 1.00 85.12 174 PHE A N 1
ATOM 1418 C CA . PHE A 1 174 ? -45.146 -10.072 26.081 1.00 85.12 174 PHE A CA 1
ATOM 1419 C C . PHE A 1 174 ? -45.985 -9.655 24.866 1.00 85.12 174 PHE A C 1
ATOM 1421 O O . PHE A 1 174 ? -45.407 -9.144 23.908 1.00 85.12 174 PHE A O 1
ATOM 1428 N N . ASP A 1 175 ? -47.316 -9.779 24.916 1.00 85.12 175 ASP A N 1
ATOM 1429 C CA . ASP A 1 175 ? -48.199 -9.397 23.804 1.00 85.12 175 ASP A CA 1
ATOM 1430 C C . ASP A 1 175 ? -48.355 -7.871 23.693 1.00 85.12 175 ASP A C 1
ATOM 1432 O O . ASP A 1 175 ? -48.690 -7.339 22.632 1.00 85.12 175 ASP A O 1
ATOM 1436 N N . ARG A 1 176 ? -48.071 -7.144 24.782 1.00 84.50 176 ARG A N 1
ATOM 1437 C CA . ARG A 1 176 ? -48.095 -5.671 24.838 1.00 84.50 176 ARG A CA 1
ATOM 1438 C C . ARG A 1 176 ? -46.711 -5.030 24.903 1.00 84.50 176 ARG A C 1
ATOM 1440 O O . ARG A 1 176 ? -46.612 -3.802 24.904 1.00 84.50 176 ARG A O 1
ATOM 1447 N N . THR A 1 177 ? -45.646 -5.826 24.944 1.00 81.94 177 THR A N 1
ATOM 1448 C CA . THR A 1 177 ? -44.275 -5.317 25.029 1.00 81.94 177 THR A CA 1
ATOM 1449 C C . THR A 1 177 ? -43.663 -5.184 23.637 1.00 81.94 177 THR A C 1
ATOM 1451 O O . THR A 1 177 ? -43.406 -6.175 22.960 1.00 81.94 177 THR A O 1
ATOM 1454 N N . VAL A 1 178 ? -43.361 -3.951 23.224 1.00 81.44 178 VAL A N 1
ATOM 1455 C CA . VAL A 1 178 ? -42.642 -3.675 21.972 1.00 81.44 178 VAL A CA 1
ATOM 1456 C C . VAL A 1 178 ? -41.179 -3.378 22.284 1.00 81.44 178 VAL A C 1
ATOM 1458 O O . VAL A 1 178 ? -40.864 -2.444 23.020 1.00 81.44 178 VAL A O 1
ATOM 1461 N N . LEU A 1 179 ? -40.274 -4.161 21.700 1.00 79.56 179 LEU A N 1
ATOM 1462 C CA . LEU A 1 179 ? -38.846 -3.858 21.710 1.00 79.56 179 LEU A CA 1
ATOM 1463 C C . LEU A 1 179 ? -38.552 -2.862 20.586 1.00 79.56 179 LEU A C 1
ATOM 1465 O O . LEU A 1 179 ? -38.759 -3.168 19.415 1.00 79.56 179 LEU A O 1
ATOM 1469 N N . MET A 1 180 ? -38.074 -1.673 20.944 1.00 79.44 180 MET A N 1
ATOM 1470 C CA . MET A 1 180 ? -37.589 -0.680 19.988 1.00 79.44 180 MET A CA 1
ATOM 1471 C C . MET A 1 180 ? -36.081 -0.526 20.150 1.00 79.44 180 MET A C 1
ATOM 1473 O O . MET A 1 180 ? -35.622 0.018 21.155 1.00 79.44 180 MET A O 1
ATOM 1477 N N . ASP A 1 181 ? -35.311 -0.978 19.163 1.00 78.56 181 ASP A N 1
ATOM 1478 C CA . ASP A 1 181 ? -33.906 -0.620 19.024 1.00 78.56 181 ASP A CA 1
ATOM 1479 C C . ASP A 1 181 ? -33.710 0.338 17.841 1.00 78.56 181 ASP A C 1
ATOM 1481 O O . ASP A 1 181 ? -34.281 0.195 16.760 1.00 78.56 181 ASP A O 1
ATOM 1485 N N . GLU A 1 182 ? -32.893 1.370 18.043 1.00 69.94 182 GLU A N 1
ATOM 1486 C CA . GLU A 1 182 ? -32.475 2.229 16.941 1.00 69.94 182 GLU A CA 1
ATOM 1487 C C . GLU A 1 182 ? -31.408 1.493 16.126 1.00 69.94 182 GLU A C 1
ATOM 1489 O O . GLU A 1 182 ? -30.213 1.528 16.431 1.00 69.94 182 GLU A O 1
ATOM 1494 N N . THR A 1 183 ? -31.829 0.824 15.054 1.00 63.38 183 THR A N 1
ATOM 1495 C CA . THR A 1 183 ? -30.885 0.315 14.059 1.00 63.38 183 THR A CA 1
ATOM 1496 C C . THR A 1 183 ? -30.450 1.469 13.158 1.00 63.38 183 THR A C 1
ATOM 1498 O O . THR A 1 183 ? -31.182 1.902 12.267 1.00 63.38 183 THR A O 1
ATOM 1501 N N . ALA A 1 184 ? -29.239 1.985 13.370 1.00 55.84 184 ALA A N 1
ATOM 1502 C CA . ALA A 1 184 ? -28.671 3.007 12.497 1.00 55.84 184 ALA A CA 1
ATOM 1503 C C . ALA A 1 184 ? -28.461 2.447 11.076 1.00 55.84 184 ALA A C 1
ATOM 1505 O O . ALA A 1 184 ? -27.554 1.650 10.829 1.00 55.84 184 ALA A O 1
ATOM 1506 N N . VAL A 1 185 ? -29.285 2.893 10.125 1.00 57.91 185 VAL A N 1
ATOM 1507 C CA . VAL A 1 185 ? -29.099 2.608 8.698 1.00 57.91 185 VAL A CA 1
ATOM 1508 C C . VAL A 1 185 ? -28.072 3.589 8.142 1.00 57.91 185 VAL A C 1
ATOM 1510 O O . VAL A 1 185 ? -28.341 4.776 7.960 1.00 57.91 185 VAL A O 1
ATOM 1513 N N . TYR A 1 186 ? -26.863 3.098 7.882 1.00 53.66 186 TYR A N 1
ATOM 1514 C CA . TYR A 1 186 ? -25.811 3.899 7.267 1.00 53.66 186 TYR A CA 1
ATOM 1515 C C . TYR A 1 186 ? -25.874 3.786 5.743 1.00 53.66 186 TYR A C 1
ATOM 1517 O O . TYR A 1 186 ? -25.693 2.708 5.179 1.00 53.66 186 TYR A O 1
ATOM 1525 N N . PHE A 1 187 ? -26.042 4.921 5.062 1.00 50.44 187 PHE A N 1
ATOM 1526 C CA . PHE A 1 187 ? -25.755 5.039 3.633 1.00 50.44 187 PHE A CA 1
ATOM 1527 C C . PHE A 1 187 ? -24.236 5.045 3.424 1.00 50.44 187 PHE A C 1
ATOM 1529 O O . PHE A 1 187 ? -23.616 6.097 3.257 1.00 50.44 187 PHE A O 1
ATOM 1536 N N . ASP A 1 188 ? -23.603 3.876 3.476 1.00 44.34 188 ASP A N 1
ATOM 1537 C CA . ASP A 1 188 ? -22.174 3.755 3.194 1.00 44.34 188 ASP A CA 1
ATOM 1538 C C . ASP A 1 188 ? -21.935 3.873 1.681 1.00 44.34 188 ASP A C 1
ATOM 1540 O O . ASP A 1 188 ? -21.834 2.893 0.948 1.00 44.34 188 ASP A O 1
ATOM 1544 N N . ASN A 1 189 ? -21.813 5.109 1.195 1.00 39.28 189 ASN A N 1
ATOM 1545 C CA . ASN A 1 189 ? -21.202 5.387 -0.099 1.00 39.28 189 ASN A CA 1
ATOM 1546 C C . ASN A 1 189 ? -19.767 5.874 0.131 1.00 39.28 189 ASN A C 1
ATOM 1548 O O . ASN A 1 189 ? -19.423 7.039 -0.054 1.00 39.28 189 ASN A O 1
ATOM 1552 N N . ALA A 1 190 ? -18.889 4.954 0.536 1.00 43.50 190 ALA A N 1
ATOM 1553 C CA . ALA A 1 190 ? -17.449 5.192 0.638 1.00 43.50 190 ALA A CA 1
ATOM 1554 C C . ALA A 1 190 ? -16.750 5.185 -0.739 1.00 43.50 190 ALA A C 1
ATOM 1556 O O . ALA A 1 190 ? -15.614 4.725 -0.870 1.00 43.50 190 ALA A O 1
ATOM 1557 N N . ARG A 1 191 ? -17.398 5.704 -1.790 1.00 44.50 191 ARG A N 1
ATOM 1558 C CA . ARG A 1 191 ? -16.681 6.107 -3.003 1.00 44.50 191 ARG A CA 1
ATOM 1559 C C . ARG A 1 191 ? -16.173 7.521 -2.779 1.00 44.50 191 ARG A C 1
ATOM 1561 O O . ARG A 1 191 ? -16.912 8.491 -2.882 1.00 44.50 191 ARG A O 1
ATOM 1568 N N . SER A 1 192 ? -14.883 7.636 -2.485 1.00 42.75 192 SER A N 1
ATOM 1569 C CA . SER A 1 192 ? -14.123 8.890 -2.456 1.00 42.75 192 SER A CA 1
ATOM 1570 C C . SER A 1 192 ? -13.978 9.526 -3.852 1.00 42.75 192 SER A C 1
ATOM 1572 O O . SER A 1 192 ? -12.886 9.940 -4.234 1.00 42.75 192 SER A O 1
ATOM 1574 N N . GLU A 1 193 ? -15.054 9.571 -4.636 1.00 43.38 193 GLU A N 1
ATOM 1575 C CA . GLU A 1 193 ? -15.050 10.039 -6.019 1.00 43.38 193 GLU A CA 1
ATOM 1576 C C . GLU A 1 193 ? -16.328 10.807 -6.384 1.00 43.38 193 GLU A C 1
ATOM 1578 O O . GLU A 1 193 ? -16.929 10.602 -7.429 1.00 43.38 193 GLU A O 1
ATOM 1583 N N . CYS A 1 194 ? -16.709 11.784 -5.563 1.00 37.00 194 CYS A N 1
ATOM 1584 C CA . CYS A 1 194 ? -17.433 12.938 -6.095 1.00 37.00 194 CYS A CA 1
ATOM 1585 C C . CYS A 1 194 ? -16.403 13.945 -6.621 1.00 37.00 194 CYS A C 1
ATOM 1587 O O . CYS A 1 194 ? -16.068 14.924 -5.954 1.00 37.00 194 CYS A O 1
ATOM 1589 N N . ARG A 1 195 ? -15.867 13.707 -7.827 1.00 32.62 195 ARG A N 1
ATOM 1590 C CA . ARG A 1 195 ? -15.350 14.822 -8.631 1.00 32.62 195 ARG A CA 1
ATOM 1591 C C . ARG A 1 195 ? -16.565 15.580 -9.134 1.00 32.62 195 ARG A C 1
ATOM 1593 O O . ARG A 1 195 ? -17.344 15.047 -9.915 1.00 32.62 195 ARG A O 1
ATOM 1600 N N . PHE A 1 196 ? -16.714 16.818 -8.684 1.00 34.22 196 PHE A N 1
ATOM 1601 C CA . PHE A 1 196 ? -17.690 17.742 -9.239 1.00 34.22 196 PHE A CA 1
ATOM 1602 C C . PHE A 1 196 ? -17.285 18.033 -10.692 1.00 34.22 196 PHE A C 1
ATOM 1604 O O . PHE A 1 196 ? -16.426 18.877 -10.942 1.00 34.22 196 PHE A O 1
ATOM 1611 N N . ASN A 1 197 ? -17.831 17.285 -11.652 1.00 35.41 197 ASN A N 1
ATOM 1612 C CA . ASN A 1 197 ? -17.716 17.637 -13.059 1.00 35.41 197 ASN A CA 1
ATOM 1613 C C . ASN A 1 197 ? -18.952 18.462 -13.415 1.00 35.41 197 ASN A C 1
ATOM 1615 O O . ASN A 1 197 ? -20.077 17.975 -13.341 1.00 35.41 197 ASN A O 1
ATOM 1619 N N . ARG A 1 198 ? -18.746 19.739 -13.740 1.00 40.62 198 ARG A N 1
ATOM 1620 C CA . ARG A 1 198 ? -19.791 20.772 -13.860 1.00 40.62 198 ARG A CA 1
ATOM 1621 C C . ARG A 1 198 ? -20.716 20.611 -15.078 1.00 40.62 198 ARG A C 1
ATOM 1623 O O . ARG A 1 198 ? -21.417 21.555 -15.416 1.00 40.62 198 ARG A O 1
ATOM 1630 N N . GLN A 1 199 ? -20.712 19.456 -15.745 1.00 38.66 199 GLN A N 1
ATOM 1631 C CA . GLN A 1 199 ? -21.318 19.315 -17.070 1.00 38.66 199 GLN A CA 1
ATOM 1632 C C . GLN A 1 199 ? -22.156 18.055 -17.310 1.00 38.66 199 GLN A C 1
ATOM 1634 O O . GLN A 1 199 ? -22.619 17.873 -18.430 1.00 38.66 199 GLN A O 1
ATOM 1639 N N . SER A 1 200 ? -22.398 17.189 -16.325 1.00 36.06 200 SER A N 1
ATOM 1640 C CA . SER A 1 200 ? -23.276 16.038 -16.566 1.00 36.06 200 SER A CA 1
ATOM 1641 C C . SER A 1 200 ? -24.075 15.658 -15.332 1.00 36.06 200 SER A C 1
ATOM 1643 O O . SER A 1 200 ? -23.515 15.356 -14.279 1.00 36.06 200 SER A O 1
ATOM 1645 N N . SER A 1 201 ? -25.394 15.665 -15.498 1.00 40.59 201 SER A N 1
ATOM 1646 C CA . SER A 1 201 ? -26.384 15.054 -14.622 1.00 40.59 201 SER A CA 1
ATOM 1647 C C . SER A 1 201 ? -26.054 13.572 -14.426 1.00 40.59 201 SER A C 1
ATOM 1649 O O . SER A 1 201 ? -26.392 12.718 -15.241 1.00 40.59 201 SER A O 1
ATOM 1651 N N . CYS A 1 202 ? -25.358 13.244 -13.341 1.00 37.06 202 CYS A N 1
ATOM 1652 C CA . CYS A 1 202 ? -25.171 11.855 -12.951 1.00 37.06 202 CYS A CA 1
ATOM 1653 C C . CYS A 1 202 ? -26.449 11.350 -12.277 1.00 37.06 202 CYS A C 1
ATOM 1655 O O . CYS A 1 202 ? -26.649 11.542 -11.080 1.00 37.06 202 CYS A O 1
ATOM 1657 N N . CYS A 1 203 ? -27.292 10.675 -13.057 1.00 34.91 203 CYS A N 1
ATOM 1658 C CA . CYS A 1 203 ? -28.206 9.671 -12.532 1.00 34.91 203 CYS A CA 1
ATOM 1659 C C . CYS A 1 203 ? -27.373 8.446 -12.138 1.00 34.91 203 CYS A C 1
ATOM 1661 O O . CYS A 1 203 ? -26.757 7.811 -12.994 1.00 34.91 203 CYS A O 1
ATOM 1663 N N . CYS A 1 204 ? -27.343 8.102 -10.854 1.00 34.06 204 CYS A N 1
ATOM 1664 C CA . CYS A 1 204 ? -26.956 6.759 -10.436 1.00 34.06 204 CYS A CA 1
ATOM 1665 C C . CYS A 1 204 ? -28.241 5.927 -10.349 1.00 34.06 204 CYS A C 1
ATOM 1667 O O . CYS A 1 204 ? -29.102 6.276 -9.543 1.00 34.06 204 CYS A O 1
ATOM 1669 N N . PRO A 1 205 ? -28.404 4.846 -11.130 1.00 39.47 205 PRO A N 1
ATOM 1670 C CA . PRO A 1 205 ? -29.524 3.946 -10.934 1.00 39.47 205 PRO A CA 1
ATOM 1671 C C . PRO A 1 205 ? -29.194 3.018 -9.762 1.00 39.47 205 PRO A C 1
ATOM 1673 O O . PRO A 1 205 ? -28.173 2.327 -9.776 1.00 39.47 205 PRO A O 1
ATOM 1676 N N . PHE A 1 206 ? -30.054 2.983 -8.748 1.00 33.12 206 PHE A N 1
ATOM 1677 C CA . PHE A 1 206 ? -30.121 1.847 -7.834 1.00 33.12 206 PHE A CA 1
ATOM 1678 C C . PHE A 1 206 ? -31.590 1.557 -7.507 1.00 33.12 206 PHE A C 1
ATOM 1680 O O . PHE A 1 206 ? -32.270 2.386 -6.916 1.00 33.12 206 PHE A O 1
ATOM 1687 N N . ASN A 1 207 ? -32.067 0.394 -7.963 1.00 33.56 207 ASN A N 1
ATOM 1688 C CA . ASN A 1 207 ? -33.340 -0.257 -7.628 1.00 33.56 207 ASN A CA 1
ATOM 1689 C C . ASN A 1 207 ? -34.601 0.622 -7.549 1.00 33.56 207 ASN A C 1
ATOM 1691 O O . ASN A 1 207 ? -35.279 0.629 -6.531 1.00 33.56 207 ASN A O 1
ATOM 1695 N N . GLY A 1 208 ? -34.963 1.278 -8.656 1.00 34.50 208 GLY A N 1
ATOM 1696 C CA . GLY A 1 208 ? -36.374 1.450 -9.037 1.00 34.50 208 GLY A CA 1
ATOM 1697 C C . GLY A 1 208 ? -37.325 2.156 -8.061 1.00 34.50 208 GLY A C 1
ATOM 1698 O O . GLY A 1 208 ? -38.528 1.971 -8.196 1.00 34.50 208 GLY A O 1
ATOM 1699 N N . ILE A 1 209 ? -36.838 2.960 -7.114 1.00 33.25 209 ILE A N 1
ATOM 1700 C CA . ILE A 1 209 ? -37.691 3.799 -6.264 1.00 33.25 209 ILE A CA 1
ATOM 1701 C C . ILE A 1 209 ? -37.353 5.260 -6.554 1.00 33.25 209 ILE A C 1
ATOM 1703 O O . ILE A 1 209 ? -36.377 5.813 -6.048 1.00 33.25 209 ILE A O 1
ATOM 1707 N N . CYS A 1 210 ? -38.163 5.874 -7.414 1.00 29.22 210 CYS A N 1
ATOM 1708 C CA . CYS A 1 210 ? -38.222 7.320 -7.573 1.00 29.22 210 CYS A CA 1
ATOM 1709 C C . CYS A 1 210 ? -38.990 7.882 -6.372 1.00 29.22 210 CYS A C 1
ATOM 1711 O O . CYS A 1 210 ? -40.189 7.649 -6.252 1.00 29.22 210 CYS A O 1
ATOM 1713 N N . ILE A 1 211 ? -38.305 8.586 -5.468 1.00 34.66 211 ILE A N 1
ATOM 1714 C CA . ILE A 1 211 ? -38.987 9.453 -4.503 1.00 34.66 211 ILE A CA 1
ATOM 1715 C C . ILE A 1 211 ? -39.237 10.779 -5.222 1.00 34.66 211 ILE A C 1
ATOM 1717 O O . ILE A 1 211 ? -38.310 11.366 -5.777 1.00 34.66 211 ILE A O 1
ATOM 1721 N N . ASP A 1 212 ? -40.507 11.165 -5.241 1.00 29.78 212 ASP A N 1
ATOM 1722 C CA . ASP A 1 212 ? -41.117 12.282 -5.957 1.00 29.78 212 ASP A CA 1
ATOM 1723 C C . ASP A 1 212 ? -40.309 13.592 -6.001 1.00 29.78 212 ASP A C 1
ATOM 1725 O O . ASP A 1 212 ? -39.686 14.023 -5.028 1.00 29.78 212 ASP A O 1
ATOM 1729 N N . GLU A 1 213 ? -40.435 14.284 -7.135 1.00 38.06 213 GLU A N 1
ATOM 1730 C CA . GLU A 1 213 ? -39.759 15.526 -7.544 1.00 38.06 213 GLU A CA 1
ATOM 1731 C C . GLU A 1 213 ? -40.111 16.789 -6.719 1.00 38.06 213 GLU A C 1
ATOM 1733 O O . GLU A 1 213 ? -39.739 17.899 -7.100 1.00 38.06 213 GLU A O 1
ATOM 1738 N N . ASN A 1 214 ? -40.782 16.666 -5.567 1.00 36.84 214 ASN A N 1
ATOM 1739 C CA . ASN A 1 214 ? -41.373 17.814 -4.863 1.00 36.84 214 ASN A CA 1
ATOM 1740 C C . ASN A 1 214 ? -40.779 18.187 -3.495 1.00 36.84 214 ASN A C 1
ATOM 1742 O O . ASN A 1 214 ? -41.254 19.137 -2.873 1.00 36.84 214 ASN A O 1
ATOM 1746 N N . TYR A 1 215 ? -39.684 17.572 -3.042 1.00 33.12 215 TYR A N 1
ATOM 1747 C CA . TYR A 1 215 ? -38.948 18.088 -1.876 1.00 33.12 215 TYR A CA 1
ATOM 1748 C C . TYR A 1 215 ? -37.829 19.057 -2.291 1.00 33.12 215 TYR A C 1
ATOM 1750 O O . TYR A 1 215 ? -36.644 18.723 -2.313 1.00 33.12 215 TYR A O 1
ATOM 1758 N N . ARG A 1 216 ? -38.198 20.317 -2.571 1.00 38.06 216 ARG A N 1
ATOM 1759 C CA . ARG A 1 216 ? -37.257 21.455 -2.538 1.00 38.06 216 ARG A CA 1
ATOM 1760 C C . ARG A 1 216 ? -36.849 21.748 -1.088 1.00 38.06 216 ARG A C 1
ATOM 1762 O O . ARG A 1 216 ? -37.291 22.722 -0.488 1.00 38.06 216 ARG A O 1
ATOM 1769 N N . GLY A 1 217 ? -35.975 20.918 -0.528 1.00 31.98 217 GLY A N 1
ATOM 1770 C CA . GLY A 1 217 ? -35.205 21.249 0.670 1.00 31.98 217 GLY A CA 1
ATOM 1771 C C . GLY A 1 217 ? -33.904 21.932 0.262 1.00 31.98 217 GLY A C 1
ATOM 1772 O O . GLY A 1 217 ? -32.935 21.266 -0.090 1.00 31.98 217 GLY A O 1
ATOM 1773 N N . ALA A 1 218 ? -33.888 23.264 0.248 1.00 30.39 218 ALA A N 1
ATOM 1774 C CA . ALA A 1 218 ? -32.704 24.050 -0.073 1.00 30.39 218 ALA A CA 1
ATOM 1775 C C . ALA A 1 218 ? -31.556 23.760 0.915 1.00 30.39 218 ALA A C 1
ATOM 1777 O O . ALA A 1 218 ? -31.652 24.060 2.102 1.00 30.39 218 ALA A O 1
ATOM 1778 N N . CYS A 1 219 ? -30.435 23.231 0.417 1.00 29.25 219 CYS A N 1
ATOM 1779 C CA . CYS A 1 219 ? -29.165 23.232 1.142 1.00 29.25 219 CYS A CA 1
ATOM 1780 C C . CYS A 1 219 ? -28.632 24.671 1.220 1.00 29.25 219 CYS A C 1
ATOM 1782 O O . CYS A 1 219 ? -27.901 25.127 0.338 1.00 29.25 219 CYS A O 1
ATOM 1784 N N . SER A 1 220 ? -28.997 25.401 2.273 1.00 29.52 220 SER A N 1
ATOM 1785 C CA . SER A 1 220 ? -28.357 26.669 2.614 1.00 29.52 220 SER A CA 1
ATOM 1786 C C . SER A 1 220 ? -26.947 26.407 3.148 1.00 29.52 220 SER A C 1
ATOM 1788 O O . SER A 1 220 ? -26.761 25.824 4.217 1.00 29.52 220 SER A O 1
ATOM 1790 N N . VAL A 1 221 ? -25.947 26.855 2.394 1.00 33.28 221 VAL A N 1
ATOM 1791 C CA . VAL A 1 221 ? -24.541 26.916 2.803 1.00 33.28 221 VAL A CA 1
ATOM 1792 C C . VAL A 1 221 ? -24.399 28.007 3.869 1.00 33.28 221 VAL A C 1
ATOM 1794 O O . VAL A 1 221 ? -24.448 29.189 3.537 1.00 33.28 221 VAL A O 1
ATOM 1797 N N . SER A 1 222 ? -24.216 27.644 5.143 1.00 30.06 222 SER A N 1
ATOM 1798 C CA . SER A 1 222 ? -23.798 28.613 6.163 1.00 30.06 222 SER A CA 1
ATOM 1799 C C . SER A 1 222 ? -22.269 28.680 6.219 1.00 30.06 222 SER A C 1
ATOM 1801 O O . SER A 1 222 ? -21.570 27.774 6.678 1.00 30.06 222 SER A O 1
ATOM 1803 N N . ASN A 1 223 ? -21.733 29.778 5.688 1.00 29.53 223 ASN A N 1
ATOM 1804 C CA . ASN A 1 223 ? -20.333 30.142 5.843 1.00 29.53 223 ASN A CA 1
ATOM 1805 C C . ASN A 1 223 ? -20.076 30.505 7.308 1.00 29.53 223 ASN A C 1
ATOM 1807 O O . ASN A 1 223 ? -20.672 31.428 7.858 1.00 29.53 223 ASN A O 1
ATOM 1811 N N . ARG A 1 224 ? -19.177 29.756 7.945 1.00 30.81 224 ARG A N 1
ATOM 1812 C CA . ARG A 1 224 ? -18.770 29.947 9.336 1.00 30.81 224 ARG A CA 1
ATOM 1813 C C . ARG A 1 224 ? -17.813 31.142 9.435 1.00 30.81 224 ARG A C 1
ATOM 1815 O O . ARG A 1 224 ? -16.602 30.970 9.306 1.00 30.81 224 ARG A O 1
ATOM 1822 N N . THR A 1 225 ? -18.334 32.342 9.679 1.00 31.28 225 THR A N 1
ATOM 1823 C CA . THR A 1 225 ? -17.538 33.478 10.172 1.00 31.28 225 THR A CA 1
ATOM 1824 C C . THR A 1 225 ? -17.412 33.397 11.693 1.00 31.28 225 THR A C 1
ATOM 1826 O O . THR A 1 225 ? -18.402 33.258 12.405 1.00 31.28 225 THR A O 1
ATOM 1829 N N . LYS A 1 226 ? -16.168 33.430 12.180 1.00 35.19 226 LYS A N 1
ATOM 1830 C CA . LYS A 1 226 ? -15.800 33.488 13.600 1.00 35.19 2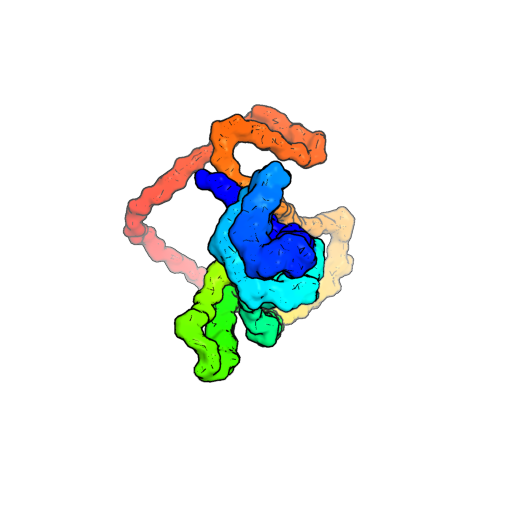26 LYS A CA 1
ATOM 1831 C C . LYS A 1 226 ? -16.002 34.904 14.146 1.00 35.19 226 LYS A C 1
ATOM 1833 O O . LYS A 1 226 ? -15.445 35.828 13.565 1.00 35.19 226 LYS A O 1
ATOM 1838 N N . THR A 1 227 ? -16.623 35.022 15.317 1.00 29.72 227 THR A N 1
ATOM 1839 C CA . THR A 1 227 ? -16.420 36.111 16.296 1.00 29.72 227 THR A CA 1
ATOM 1840 C C . THR A 1 227 ? -16.744 35.602 17.717 1.00 29.72 227 THR A C 1
ATOM 1842 O O . THR A 1 227 ? -17.357 34.539 17.839 1.00 29.72 227 THR A O 1
ATOM 1845 N N . PRO A 1 228 ? -16.210 36.247 18.776 1.00 31.45 228 PRO A N 1
ATOM 1846 C CA . PRO A 1 228 ? -15.774 35.582 20.007 1.00 31.45 228 PRO A CA 1
ATOM 1847 C C . PRO A 1 228 ? -16.834 35.495 21.114 1.00 31.45 228 PRO A C 1
ATOM 1849 O O . PRO A 1 228 ? -17.881 36.131 21.066 1.00 31.45 228 PRO A O 1
ATOM 1852 N N . ALA A 1 229 ? -16.499 34.672 22.111 1.00 32.62 229 ALA A N 1
ATOM 1853 C CA . ALA A 1 229 ? -17.276 34.355 23.300 1.00 32.62 229 ALA A CA 1
ATOM 1854 C C . ALA A 1 229 ? -17.659 35.597 24.124 1.00 32.62 229 ALA A C 1
ATOM 1856 O O . ALA A 1 229 ? -16.796 36.396 24.488 1.00 32.62 229 ALA A O 1
ATOM 1857 N N . SER A 1 230 ? -18.947 35.686 24.462 1.00 31.02 230 SER A N 1
ATOM 1858 C CA . SER A 1 230 ? -19.482 36.497 25.554 1.00 31.02 230 SER A CA 1
ATOM 1859 C C . SER A 1 230 ? -19.789 35.571 26.727 1.00 31.02 230 SER A C 1
ATOM 1861 O O . SER A 1 230 ? -20.418 34.529 26.550 1.00 31.02 230 SER A O 1
ATOM 1863 N N . SER A 1 231 ? -19.290 35.960 27.895 1.00 33.91 231 SER A N 1
ATOM 1864 C CA . SER A 1 231 ? -19.532 35.399 29.227 1.00 33.91 231 SER A CA 1
ATOM 1865 C C . SER A 1 231 ? -20.970 35.638 29.727 1.00 33.91 231 SER A C 1
ATOM 1867 O O . SER A 1 231 ? -21.704 36.372 29.066 1.00 33.91 231 SER A O 1
ATOM 1869 N N . TYR A 1 232 ? -21.278 35.091 30.925 1.00 27.77 232 TYR A N 1
ATOM 1870 C CA . TYR A 1 232 ? -22.518 35.128 31.753 1.00 27.77 232 TYR A CA 1
ATOM 1871 C C . TYR A 1 232 ? -23.415 33.872 31.583 1.00 27.77 232 TYR A C 1
ATOM 1873 O O . TYR A 1 232 ? -23.760 33.544 30.458 1.00 27.77 232 TYR A O 1
ATOM 1881 N N . MET A 1 233 ? -23.833 33.084 32.594 1.00 31.70 233 MET A N 1
ATOM 1882 C CA . MET A 1 233 ? -23.744 33.096 34.071 1.00 31.70 233 MET A CA 1
ATOM 1883 C C . MET A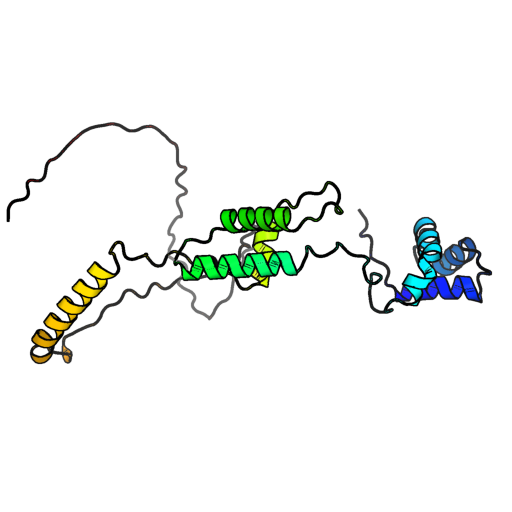 1 233 ? -23.796 31.663 34.625 1.00 31.70 233 MET A C 1
ATOM 1885 O O . MET A 1 233 ? -24.364 30.767 34.003 1.00 31.70 233 MET A O 1
ATOM 1889 N N . GLU A 1 234 ? -23.230 31.508 35.818 1.00 33.94 234 GLU A N 1
ATOM 1890 C CA . GLU A 1 234 ? -23.330 30.362 36.722 1.00 33.94 234 GLU A CA 1
ATOM 1891 C C . GLU A 1 234 ? -24.780 30.080 37.154 1.00 33.94 234 GLU A C 1
ATOM 1893 O O . GLU A 1 234 ? -25.602 30.988 37.270 1.00 33.94 234 GLU A O 1
ATOM 1898 N N . GLY A 1 235 ? -25.071 28.805 37.416 1.00 30.83 235 GLY A N 1
ATOM 1899 C CA . GLY A 1 235 ? -26.310 28.340 38.028 1.00 30.83 235 GLY A CA 1
ATOM 1900 C C . GLY A 1 235 ? -26.062 27.003 38.716 1.00 30.83 235 GLY A C 1
ATOM 1901 O O . GLY A 1 235 ? -26.013 25.965 38.056 1.00 30.83 235 GLY A O 1
ATOM 1902 N N . GLU A 1 236 ? -25.837 27.071 40.027 1.00 36.16 236 GLU A N 1
ATOM 1903 C CA . GLU A 1 236 ? -25.795 25.950 40.967 1.00 36.16 236 GLU A CA 1
ATOM 1904 C C . GLU A 1 236 ? -27.070 25.102 40.866 1.00 36.16 236 GLU A C 1
ATOM 1906 O O . GLU A 1 236 ? -28.175 25.629 40.742 1.00 36.16 236 GLU A O 1
ATOM 1911 N N . ILE A 1 237 ? -26.918 23.779 40.945 1.00 38.53 237 ILE A N 1
ATOM 1912 C CA . ILE A 1 237 ? -28.029 22.868 41.227 1.00 38.53 237 ILE A CA 1
ATOM 1913 C C . ILE A 1 237 ? -27.622 22.034 42.436 1.00 38.53 237 ILE A C 1
ATOM 1915 O O . ILE A 1 237 ? -26.768 21.150 42.342 1.00 38.53 237 ILE A O 1
ATOM 1919 N N . ASP A 1 238 ? -28.251 22.365 43.561 1.00 31.78 238 ASP A N 1
ATOM 1920 C CA . ASP A 1 238 ? -28.219 21.633 44.818 1.00 31.78 238 ASP A CA 1
ATOM 1921 C C . ASP A 1 238 ? -28.759 20.211 44.647 1.00 31.78 238 ASP A C 1
ATOM 1923 O O . ASP A 1 238 ? -29.852 19.979 44.124 1.00 31.78 238 ASP A O 1
ATOM 1927 N N . THR A 1 239 ? -27.991 19.246 45.142 1.00 41.97 239 THR A N 1
ATOM 1928 C CA . THR A 1 239 ? -28.415 17.858 45.308 1.00 41.97 239 THR A CA 1
ATOM 1929 C C . THR A 1 239 ? -29.021 17.666 46.693 1.00 41.97 239 THR A C 1
ATOM 1931 O O . THR A 1 239 ? -28.294 17.646 47.686 1.00 41.97 239 THR A O 1
ATOM 1934 N N . HIS A 1 240 ? -30.331 17.436 46.750 1.00 35.25 240 HIS A N 1
ATOM 1935 C CA . HIS A 1 240 ? -30.973 16.745 47.863 1.00 35.25 240 HIS A CA 1
ATOM 1936 C C . HIS A 1 240 ? -32.027 15.760 47.339 1.00 35.25 240 HIS A C 1
ATOM 1938 O O . HIS A 1 240 ? -32.840 16.119 46.490 1.00 35.25 240 HIS A O 1
ATOM 1944 N N . PHE A 1 241 ? -31.990 14.570 47.952 1.00 39.41 241 PHE A N 1
ATOM 1945 C CA . PHE A 1 241 ? -32.751 13.327 47.742 1.00 39.41 241 PHE A CA 1
ATOM 1946 C C . PHE A 1 241 ? -32.214 12.337 46.703 1.00 39.41 241 PHE A C 1
ATOM 1948 O O . PHE A 1 241 ? -32.252 12.615 45.487 1.00 39.41 241 PHE A O 1
#

Mean predicted aligned error: 18.88 Å

Secondary structure (DSSP, 8-state):
----PPPPHHHHHHHHHHHHHTSTT-HHHHHHHHHHTT----HHHHHHHHHTHHHHHTS-TT-SS-TT-SPPPP-HHHHHHHHHHHHHHHHTT----HHHHHHHHHHHHHHH--TTS-S------HHHHHHHHHHTT----------SS-HHHHHHHHHHHHHHHHHHGGG--TTT---------------------TT---PPP-TT----TT-------------PPP-----------

Sequence (241 aa):
MPSRVPISNWRKQEVLLWIDEHGGHVLTRAIKHFCAKGWKLDGGNVRRWWRDRERILSAEPGRLRVPGGGRRPLSAAMKEALYDEVVAKRLKKQKVTREWIGHMARVIFACQQSDTMGPSGFVASPHWVTWFMRRYGLSLRRRTNLTTLTDEVLVTRAISYMKYLRSAIPDMDFDRTVLMDETAVYFDNARSECRFNRQSSCCCPFNGICIDENYRGACSVSNRTKTPASSYMEGEIDTHF